Protein AF-A0A9W6RDQ1-F1 (afdb_monomer)

Radius of gyration: 19.78 Å; Cα contacts (8 Å, |Δi|>4): 220; chains: 1; bounding box: 39×54×53 Å

Organism: NCBI:txid478107

pLDDT: mean 89.3, std 12.25, range [36.0, 98.81]

InterPro domains:
  IPR002575 Aminoglycoside phosphotransferase [PF01636] (58-128)
  IPR011009 Protein kinase-like domain superfamily [SSF56112] (43-165)

Nearest PDB structures (foldseek):
  2ppq-assembly1_A-2  TM=5.297E-01  e=1.543E-04  Agrobacterium fabrum str. C58
  2qg7-assembly2_D  TM=5.520E-01  e=3.202E-02  Plasmodium vivax
  3zhw-assembly2_B  TM=3.289E-01  e=1.304E+00  Arabidopsis thaliana

Mean predicted aligned error: 9.51 Å

Secondary structure (DSSP, 8-state):
-----TTEEE----SS----EEETTEEE----TTHHHHHHHHHHHHHTT-TTSPPP-----EEE-S---GGGEEEETTEEEEE--GGG-EEE-HHHHHHHHHHHHH---STTPPPHHHHHHHHHHHHHHHT--HHHHHTHHHHHHHHHHHHHHHHHHPPTTSSSS---HHHHHHHHHHHHHHHHHHHHTHHHHHHHT-

Sequence (198 aa):
MSEIVDGVVPLRGGRITRGVVRIGDTVRRPASGASPFVASLLDLLESRGFTGAPRYLGRHQVVCHHDLGPNNAVFQDERPVAFIDFDMAAPGSPLEDVGYMSWLWCVSSKAGAPSADVQATQVRVLADAYGLAGPERAVLVDAMLERQVRNARFWAEVQAGFPAVEVTDEQISDRITWSRREHGHVAEHRKVFEDALK

Solvent-accessible surface area (backbone atoms only — not comparable to full-atom values): 11589 Å² total; per-residue (Å²): 132,84,81,76,61,90,67,49,42,78,54,85,67,77,96,78,68,69,78,29,30,31,47,85,95,44,79,45,65,70,83,53,95,59,43,67,61,52,44,56,51,27,49,50,38,51,78,70,70,46,80,92,57,73,80,68,88,79,82,56,83,40,75,25,44,72,54,69,37,73,91,31,50,42,68,56,94,92,35,80,77,45,76,55,77,61,88,62,47,40,73,26,52,69,52,58,36,53,13,40,27,41,37,62,75,32,55,64,71,54,91,89,48,73,54,67,68,56,28,18,50,44,32,32,53,51,37,56,74,73,64,54,53,71,74,66,35,74,43,37,67,57,31,28,46,53,41,28,52,50,53,27,48,49,50,74,66,52,49,96,70,54,62,90,59,95,74,53,73,64,58,36,51,51,52,29,52,48,25,53,48,42,35,50,46,50,62,75,43,39,65,55,41,54,64,52,54,110

Foldseek 3Di:
DDDDDLQWAADDDDDPFHDWIDHDPDIDGDDDPCNVVVQVVLVVCVVVVNPPDDHDPDAFPDWAQLDPAPVQFDDDPNDGDDGDDSSVTGRHHPLLRLLCCLLRVQFDPDPPDDDPLRSLLVNQVSCVVVVPDDPRLLCSLVSNLVSLVVQLVCLVPPDPCVVVDDDDPVNSVVSNVRSVSRSVVCVVCVVSNNVSSD

Structure (mmCIF, N/CA/C/O backbone):
data_AF-A0A9W6RDQ1-F1
#
_entry.id   AF-A0A9W6RDQ1-F1
#
loop_
_atom_site.group_PDB
_atom_site.id
_atom_site.type_symbol
_atom_site.label_atom_id
_atom_site.label_alt_id
_atom_site.label_comp_id
_atom_site.label_asym_id
_atom_site.label_entity_id
_atom_site.label_seq_id
_atom_site.pdbx_PDB_ins_code
_atom_site.Cartn_x
_atom_site.Cartn_y
_atom_site.Cartn_z
_atom_site.occupancy
_atom_site.B_iso_or_equiv
_atom_site.auth_seq_id
_atom_site.auth_comp_id
_atom_site.auth_asym_id
_atom_site.auth_atom_id
_atom_site.pdbx_PDB_model_num
ATOM 1 N N . MET A 1 1 ? -0.546 -15.687 -36.086 1.00 36.00 1 MET A N 1
ATOM 2 C CA . MET A 1 1 ? 0.469 -15.141 -35.163 1.00 36.00 1 MET A CA 1
ATOM 3 C C . MET A 1 1 ? -0.290 -14.502 -34.020 1.00 36.00 1 MET A C 1
ATOM 5 O O . MET A 1 1 ? -0.871 -13.456 -34.234 1.00 36.00 1 MET A O 1
ATOM 9 N N . SER A 1 2 ? -0.429 -15.217 -32.899 1.00 41.31 2 SER A N 1
ATOM 10 C CA . SER A 1 2 ? -1.266 -14.796 -31.764 1.00 41.31 2 SER A CA 1
ATOM 11 C C . SER A 1 2 ? -0.716 -13.502 -31.176 1.00 41.31 2 SER A C 1
ATOM 13 O O . SER A 1 2 ? 0.442 -13.490 -30.763 1.00 41.31 2 SER A O 1
ATOM 15 N N . GLU A 1 3 ? -1.538 -12.457 -31.172 1.00 42.31 3 GLU A N 1
ATOM 16 C CA . GLU A 1 3 ? -1.266 -11.168 -30.540 1.00 42.31 3 GLU A CA 1
ATOM 17 C C . GLU A 1 3 ? -0.861 -11.367 -29.077 1.00 42.31 3 GLU A C 1
ATOM 19 O O . GLU A 1 3 ? -1.515 -12.097 -28.326 1.00 42.31 3 GLU A O 1
ATOM 24 N N . ILE A 1 4 ? 0.260 -10.753 -28.702 1.00 43.97 4 ILE A N 1
ATOM 25 C CA . ILE A 1 4 ? 0.641 -10.534 -27.311 1.00 43.97 4 ILE A CA 1
ATOM 26 C C . ILE A 1 4 ? -0.190 -9.337 -26.864 1.00 43.97 4 ILE A C 1
ATOM 28 O O . ILE A 1 4 ? 0.065 -8.220 -27.302 1.00 43.97 4 ILE A O 1
ATOM 32 N N . VAL A 1 5 ? -1.189 -9.588 -26.030 1.00 40.50 5 VAL A N 1
ATOM 33 C CA . VAL A 1 5 ? -1.894 -8.550 -25.277 1.00 40.50 5 VAL A CA 1
ATOM 34 C C . VAL A 1 5 ? -1.380 -8.676 -23.834 1.00 40.50 5 VAL A C 1
ATOM 36 O O . VAL A 1 5 ? -1.345 -9.781 -23.287 1.00 40.50 5 VAL A O 1
ATOM 39 N N . ASP A 1 6 ? -0.860 -7.586 -23.270 1.00 54.03 6 ASP A N 1
ATOM 40 C CA . ASP A 1 6 ? -0.483 -7.425 -21.850 1.00 54.03 6 ASP A CA 1
ATOM 41 C C . ASP A 1 6 ? 0.616 -8.351 -21.279 1.00 54.03 6 ASP A C 1
ATOM 43 O O . ASP A 1 6 ? 0.599 -8.717 -20.104 1.00 54.03 6 ASP A O 1
ATOM 47 N N . GLY A 1 7 ? 1.594 -8.785 -22.086 1.00 62.88 7 GLY A N 1
ATOM 48 C CA . GLY A 1 7 ? 2.734 -9.579 -21.584 1.00 62.88 7 GLY A CA 1
ATOM 49 C C . GLY A 1 7 ? 2.377 -10.996 -21.096 1.00 62.88 7 GLY A C 1
ATOM 50 O O . GLY A 1 7 ? 3.227 -11.700 -20.539 1.00 62.88 7 GLY A O 1
ATOM 51 N N . VAL A 1 8 ? 1.140 -11.442 -21.334 1.00 77.12 8 VAL A N 1
ATOM 52 C CA . VAL A 1 8 ? 0.658 -12.789 -21.020 1.00 77.12 8 VAL A CA 1
ATOM 53 C C . VAL A 1 8 ? 0.970 -13.729 -22.182 1.00 77.12 8 VAL A C 1
ATOM 55 O O . VAL A 1 8 ? 0.458 -13.575 -23.288 1.00 77.12 8 VAL A O 1
ATOM 58 N N . VAL A 1 9 ? 1.784 -14.756 -21.935 1.00 87.31 9 VAL A N 1
ATOM 59 C CA . VAL A 1 9 ? 2.162 -15.749 -22.951 1.00 87.31 9 VAL A CA 1
ATOM 60 C C . VAL A 1 9 ? 1.499 -17.093 -22.644 1.00 87.31 9 VAL A C 1
ATOM 62 O O . VAL A 1 9 ? 1.883 -17.756 -21.676 1.00 87.31 9 VAL A O 1
ATOM 65 N N . PRO A 1 10 ? 0.532 -17.559 -23.458 1.00 87.50 10 PRO A N 1
ATOM 66 C CA . PRO A 1 10 ? -0.043 -18.890 -23.302 1.00 87.50 10 PRO A CA 1
ATOM 67 C C . PRO A 1 10 ? 1.022 -19.979 -23.445 1.00 87.50 10 PRO A C 1
ATOM 69 O O . PRO A 1 10 ? 1.688 -20.088 -24.478 1.00 87.50 10 PRO A O 1
ATOM 72 N N . LEU A 1 11 ? 1.161 -20.827 -22.425 1.00 86.75 11 LEU A N 1
ATOM 73 C CA . LEU A 1 11 ? 2.081 -21.956 -22.463 1.00 86.75 11 LEU A CA 1
ATOM 74 C C . LEU A 1 11 ? 1.353 -23.183 -23.010 1.00 86.75 11 LEU A C 1
ATOM 76 O O . LEU A 1 11 ? 0.413 -23.701 -22.407 1.00 86.75 11 LEU A O 1
ATOM 80 N N . ARG A 1 12 ? 1.794 -23.647 -24.183 1.00 80.94 12 ARG A N 1
ATOM 81 C CA . ARG A 1 12 ? 1.273 -24.861 -24.822 1.00 80.94 12 ARG A CA 1
ATOM 82 C C . ARG A 1 12 ? 2.005 -26.087 -24.277 1.00 80.94 12 ARG A C 1
ATOM 84 O O . ARG A 1 12 ? 3.226 -26.078 -24.161 1.00 80.94 12 ARG A O 1
ATOM 91 N N . GLY A 1 13 ? 1.258 -27.143 -23.968 1.00 74.81 13 GLY A N 1
ATOM 92 C CA . GLY A 1 13 ? 1.775 -28.363 -23.344 1.00 74.81 13 GLY A CA 1
ATOM 93 C C . GLY A 1 13 ? 0.935 -28.778 -22.136 1.00 74.81 13 GLY A C 1
ATOM 94 O O . GLY A 1 13 ? 0.009 -28.073 -21.745 1.00 74.81 13 GLY A O 1
ATOM 95 N N . GLY A 1 14 ? 1.243 -29.938 -21.552 1.00 63.84 14 GLY A N 1
ATOM 96 C CA . GLY A 1 14 ? 0.428 -30.538 -20.491 1.00 63.84 14 GLY A CA 1
ATOM 97 C C . GLY A 1 14 ? -0.832 -31.222 -21.039 1.00 63.84 14 GLY A C 1
ATOM 98 O O . GLY A 1 14 ? -1.529 -30.707 -21.905 1.00 63.84 14 GLY A O 1
ATOM 99 N N . ARG A 1 15 ? -1.121 -32.435 -20.555 1.00 60.44 15 ARG A N 1
ATOM 100 C CA . ARG A 1 15 ? -2.198 -33.278 -21.111 1.00 60.44 15 ARG A CA 1
ATOM 101 C C . ARG A 1 15 ? -3.602 -32.886 -20.630 1.00 60.44 15 ARG A C 1
ATOM 103 O O . ARG A 1 15 ? -4.575 -33.232 -21.287 1.00 60.44 15 ARG A O 1
ATOM 110 N N . ILE A 1 16 ? -3.707 -32.211 -19.480 1.00 69.19 16 ILE A N 1
ATOM 111 C CA . ILE A 1 16 ? -4.977 -32.056 -18.741 1.00 69.19 16 ILE A CA 1
ATOM 112 C C . ILE A 1 16 ? -5.302 -30.588 -18.430 1.00 69.19 16 ILE A C 1
ATOM 114 O O . ILE A 1 16 ? -6.423 -30.143 -18.666 1.00 69.19 16 ILE A O 1
ATOM 118 N N . THR A 1 17 ? -4.346 -29.813 -17.914 1.00 73.00 17 THR A N 1
ATOM 119 C CA . THR A 1 17 ? -4.613 -28.449 -17.433 1.00 73.00 17 THR A CA 1
ATOM 120 C C . THR A 1 17 ? -4.578 -27.436 -18.575 1.00 73.00 17 THR A C 1
ATOM 122 O O . THR A 1 17 ? -3.509 -27.084 -19.065 1.00 73.00 17 THR A O 1
ATOM 125 N N . ARG A 1 18 ? -5.749 -26.939 -18.983 1.00 79.81 18 ARG A N 1
ATOM 126 C CA . ARG A 1 18 ? -5.864 -25.792 -19.901 1.00 79.81 18 ARG A CA 1
ATOM 127 C C . ARG A 1 18 ? -5.595 -24.477 -19.158 1.00 79.81 18 ARG A C 1
ATOM 129 O O . ARG A 1 18 ? -5.724 -24.427 -17.940 1.00 79.81 18 ARG A O 1
ATOM 136 N N . GLY A 1 19 ? -5.257 -23.414 -19.892 1.00 80.44 19 GLY A N 1
ATOM 137 C CA . GLY A 1 19 ? -5.155 -22.055 -19.338 1.00 80.44 19 GLY A CA 1
ATOM 138 C C . GLY A 1 19 ? -3.875 -21.759 -18.553 1.00 80.44 19 GLY A C 1
ATOM 139 O O . GLY A 1 19 ? -3.871 -20.861 -17.719 1.00 80.44 19 GLY A O 1
ATOM 140 N N . VAL A 1 20 ? -2.798 -22.515 -18.784 1.00 87.12 20 VAL A N 1
ATOM 141 C CA . VAL A 1 20 ? -1.484 -22.197 -18.213 1.00 87.12 20 VAL A CA 1
ATOM 142 C C . VAL A 1 20 ? -0.860 -21.051 -19.008 1.00 87.12 20 VAL A C 1
ATOM 144 O O . VAL A 1 20 ? -0.774 -21.114 -20.236 1.00 87.12 20 VAL A O 1
ATOM 147 N N . VAL A 1 21 ? -0.415 -20.009 -18.313 1.00 88.38 21 VAL A N 1
ATOM 148 C CA . VAL A 1 21 ? 0.183 -18.813 -18.920 1.00 88.38 21 VAL A CA 1
ATOM 149 C C . VAL A 1 21 ? 1.480 -18.445 -18.211 1.00 88.38 21 VAL A C 1
ATOM 151 O O . VAL A 1 21 ? 1.663 -18.751 -17.033 1.00 88.38 21 VAL A O 1
ATOM 154 N N . ARG A 1 22 ? 2.387 -17.781 -18.921 1.00 87.25 22 ARG A N 1
ATOM 155 C CA . ARG A 1 22 ? 3.545 -17.096 -18.348 1.00 87.25 22 ARG A CA 1
ATOM 156 C C . ARG A 1 22 ? 3.263 -15.599 -18.300 1.00 87.25 22 ARG A C 1
ATOM 158 O O . ARG A 1 22 ? 2.750 -15.062 -19.276 1.00 87.25 22 ARG A O 1
ATOM 165 N N . ILE A 1 23 ? 3.609 -14.959 -17.188 1.00 80.81 23 ILE A N 1
ATOM 166 C CA . ILE A 1 23 ? 3.575 -13.502 -17.013 1.00 80.81 23 ILE A CA 1
ATOM 167 C C . ILE A 1 23 ? 4.900 -13.102 -16.363 1.00 80.81 23 ILE A C 1
ATOM 169 O O . ILE A 1 23 ? 5.184 -13.545 -15.247 1.00 80.81 23 ILE A O 1
ATOM 173 N N . GLY A 1 24 ? 5.723 -12.326 -17.072 1.00 81.94 24 GLY A N 1
ATOM 174 C CA . GLY A 1 24 ? 7.100 -12.050 -16.652 1.00 81.94 24 GLY A CA 1
ATOM 175 C C . GLY A 1 24 ? 7.913 -13.341 -16.482 1.00 81.94 24 GLY A C 1
ATOM 176 O O . GLY A 1 24 ? 7.949 -14.192 -17.375 1.00 81.94 24 GLY A O 1
ATOM 177 N N . ASP A 1 25 ? 8.529 -13.508 -15.313 1.00 81.50 25 ASP A N 1
ATOM 178 C CA . ASP A 1 25 ? 9.271 -14.704 -14.895 1.00 81.50 25 ASP A CA 1
ATOM 179 C C . ASP A 1 25 ? 8.388 -15.777 -14.222 1.00 81.50 25 ASP A C 1
ATOM 181 O O . ASP A 1 25 ? 8.854 -16.877 -13.917 1.00 81.50 25 ASP A O 1
ATOM 185 N N . THR A 1 26 ? 7.093 -15.502 -14.034 1.00 84.88 26 THR A N 1
ATOM 186 C CA . THR A 1 26 ? 6.168 -16.393 -13.323 1.00 84.88 26 THR A CA 1
ATOM 187 C C . THR A 1 26 ? 5.342 -17.261 -14.270 1.00 84.88 26 THR A C 1
ATOM 189 O O . THR A 1 26 ? 4.966 -16.855 -15.372 1.00 84.88 26 THR A O 1
ATOM 192 N N . VAL A 1 27 ? 5.003 -18.474 -13.823 1.00 88.44 27 VAL A N 1
ATOM 193 C CA . VAL A 1 27 ? 4.037 -19.352 -14.498 1.00 88.44 27 VAL A CA 1
ATOM 194 C C . VAL A 1 27 ? 2.782 -19.458 -13.652 1.00 88.44 27 VAL A C 1
ATOM 196 O O . VAL A 1 27 ? 2.836 -19.778 -12.467 1.00 88.44 27 VAL A O 1
ATOM 199 N N . ARG A 1 28 ? 1.635 -19.228 -14.285 1.00 85.31 28 ARG A N 1
ATOM 200 C CA . ARG A 1 28 ? 0.324 -19.240 -13.648 1.00 85.31 28 ARG A CA 1
ATOM 201 C C . ARG A 1 28 ? -0.508 -20.371 -14.210 1.00 85.31 28 ARG A C 1
ATOM 203 O O . ARG A 1 28 ? -0.553 -20.613 -15.414 1.00 85.31 28 ARG A O 1
ATOM 210 N N . ARG A 1 29 ? -1.164 -21.076 -13.299 1.00 86.69 29 ARG A N 1
ATOM 211 C CA . ARG A 1 29 ? -1.975 -22.257 -13.576 1.00 86.69 29 ARG A CA 1
ATOM 212 C C . ARG A 1 29 ? -3.322 -22.089 -12.872 1.00 86.69 29 ARG A C 1
ATOM 214 O O . ARG A 1 29 ? -3.322 -21.703 -11.701 1.00 86.69 29 ARG A O 1
ATOM 221 N N . PRO A 1 30 ? -4.443 -22.462 -13.511 1.00 83.94 30 PRO A N 1
ATOM 222 C CA . PRO A 1 30 ? -5.723 -22.541 -12.824 1.00 83.94 30 PRO A CA 1
ATOM 223 C C . PRO A 1 30 ? -5.656 -23.463 -11.604 1.00 83.94 30 PRO A C 1
ATOM 225 O O . PRO A 1 30 ? -5.066 -24.553 -11.646 1.00 83.94 30 PRO A O 1
ATOM 228 N N . ALA A 1 31 ? -6.258 -23.015 -10.502 1.00 81.81 31 ALA A N 1
ATOM 229 C CA . ALA A 1 31 ? -6.335 -23.807 -9.286 1.00 81.81 31 ALA A CA 1
ATOM 230 C C . ALA A 1 31 ? -7.180 -25.074 -9.508 1.00 81.81 31 ALA A C 1
ATOM 232 O O . ALA A 1 31 ? -8.114 -25.105 -10.302 1.00 81.81 31 ALA A O 1
ATOM 233 N N . SER A 1 32 ? -6.835 -26.131 -8.782 1.00 84.56 32 SER A N 1
ATOM 234 C CA . SER A 1 32 ? -7.504 -27.435 -8.800 1.00 84.56 32 SER A CA 1
ATOM 235 C C . SER A 1 32 ? -7.589 -27.969 -7.371 1.00 84.56 32 SER A C 1
ATOM 237 O O . SER A 1 32 ? -6.881 -27.462 -6.501 1.00 84.56 32 SER A O 1
ATOM 239 N N . GLY A 1 33 ? -8.355 -29.035 -7.125 1.00 84.50 33 GLY A N 1
ATOM 240 C CA . GLY A 1 33 ? -8.410 -29.662 -5.795 1.00 84.50 33 GLY A CA 1
ATOM 241 C C . GLY A 1 33 ? -7.037 -30.081 -5.240 1.00 84.50 33 GLY A C 1
ATOM 242 O O . GLY A 1 33 ? -6.822 -30.038 -4.037 1.00 84.50 33 GLY A O 1
ATOM 243 N N . ALA A 1 34 ? -6.070 -30.396 -6.109 1.00 88.19 34 ALA A N 1
ATOM 244 C CA . ALA A 1 34 ? -4.705 -30.754 -5.715 1.00 88.19 34 ALA A CA 1
ATOM 245 C C . ALA A 1 34 ? -3.784 -29.547 -5.435 1.00 88.19 34 ALA A C 1
ATOM 247 O O . ALA A 1 34 ? -2.643 -29.736 -5.022 1.00 88.19 34 ALA A O 1
ATOM 248 N N . SER A 1 35 ? -4.228 -28.310 -5.684 1.00 88.19 35 SER A N 1
ATOM 249 C CA . SER A 1 35 ? -3.375 -27.119 -5.561 1.00 88.19 35 SER A CA 1
ATOM 250 C C . SER A 1 35 ? -2.774 -26.912 -4.163 1.00 88.19 35 SER A C 1
ATOM 252 O O . SER A 1 35 ? -1.590 -26.588 -4.122 1.00 88.19 35 SER A O 1
ATOM 254 N N . PRO A 1 36 ? -3.492 -27.139 -3.041 1.00 86.12 36 PRO A N 1
ATOM 255 C CA . PRO A 1 36 ? -2.890 -27.047 -1.709 1.00 86.12 36 PRO A CA 1
ATOM 256 C C . PRO A 1 36 ? -1.742 -28.043 -1.502 1.00 86.12 36 PRO A C 1
ATOM 258 O O . PRO A 1 36 ? -0.681 -27.667 -1.023 1.00 86.12 36 PRO A O 1
ATOM 261 N N . PHE A 1 37 ? -1.915 -29.293 -1.943 1.00 93.31 37 PHE A N 1
ATOM 262 C CA . PHE A 1 37 ? -0.863 -30.310 -1.859 1.00 93.31 37 PHE A CA 1
ATOM 263 C C . PHE A 1 37 ? 0.364 -29.937 -2.700 1.00 93.31 37 PHE A C 1
ATOM 265 O O . PHE A 1 37 ? 1.494 -30.056 -2.236 1.00 93.31 37 PHE A O 1
ATOM 272 N N . VAL A 1 38 ? 0.148 -29.460 -3.932 1.00 92.62 38 VAL A N 1
ATOM 273 C CA . VAL A 1 38 ? 1.243 -29.029 -4.813 1.00 92.62 38 VAL A CA 1
ATOM 274 C C . VAL A 1 38 ? 2.000 -27.847 -4.207 1.00 92.62 38 VAL A C 1
ATOM 276 O O . VAL A 1 38 ? 3.222 -27.852 -4.265 1.00 92.62 38 VAL A O 1
ATOM 279 N N . ALA A 1 39 ? 1.306 -26.880 -3.601 1.00 90.88 39 ALA A N 1
ATOM 280 C CA . ALA A 1 39 ? 1.945 -25.772 -2.891 1.00 90.88 39 ALA A CA 1
ATOM 281 C C . ALA A 1 39 ? 2.878 -26.282 -1.781 1.00 90.88 39 ALA A C 1
ATOM 283 O O . ALA A 1 39 ? 4.078 -26.035 -1.843 1.00 90.88 39 ALA A O 1
ATOM 284 N N . SER A 1 40 ? 2.366 -27.107 -0.858 1.00 93.06 40 SER A N 1
ATOM 285 C CA . SER A 1 40 ? 3.175 -27.672 0.232 1.00 93.06 40 SER A CA 1
ATOM 286 C C . SER A 1 40 ? 4.351 -28.523 -0.259 1.00 93.06 40 SER A C 1
ATOM 288 O O . SER A 1 40 ? 5.409 -28.536 0.367 1.00 93.06 40 SER A O 1
ATOM 290 N N . LEU A 1 41 ? 4.190 -29.238 -1.377 1.00 95.31 41 LEU A N 1
ATOM 291 C CA . LEU A 1 41 ? 5.280 -29.991 -1.997 1.00 95.31 41 LEU A CA 1
ATOM 292 C C . LEU A 1 41 ? 6.376 -29.064 -2.535 1.00 95.31 41 LEU A C 1
ATOM 294 O O . LEU A 1 41 ? 7.553 -29.342 -2.329 1.00 95.31 41 LEU A O 1
ATOM 298 N N . LEU A 1 42 ? 6.007 -27.988 -3.233 1.00 95.44 42 LEU A N 1
ATOM 299 C CA . LEU A 1 42 ? 6.974 -27.035 -3.778 1.00 95.44 42 LEU A CA 1
ATOM 300 C C . LEU A 1 42 ? 7.709 -26.284 -2.658 1.00 95.44 42 LEU A C 1
ATOM 302 O O . LEU A 1 42 ? 8.930 -26.171 -2.735 1.00 95.44 42 LEU A O 1
ATOM 306 N N . ASP A 1 43 ? 7.006 -25.886 -1.593 1.00 93.88 43 ASP A N 1
ATOM 307 C CA . ASP A 1 43 ? 7.617 -25.283 -0.399 1.00 93.88 43 ASP A CA 1
ATOM 308 C C . ASP A 1 43 ? 8.624 -26.247 0.259 1.00 93.88 43 ASP A C 1
ATOM 310 O O . ASP A 1 43 ? 9.743 -25.868 0.615 1.00 93.88 43 ASP A O 1
ATOM 314 N N . LEU A 1 44 ? 8.265 -27.534 0.380 1.00 96.00 44 LEU A N 1
ATOM 315 C CA . LEU A 1 44 ? 9.172 -28.561 0.896 1.00 96.00 44 LEU A CA 1
ATOM 316 C C . LEU A 1 44 ? 10.422 -28.703 0.018 1.00 96.00 44 LEU A C 1
ATOM 318 O O . LEU A 1 44 ? 11.529 -28.744 0.552 1.00 96.00 44 LEU A O 1
ATOM 322 N N . LEU A 1 45 ? 10.267 -28.788 -1.305 1.00 97.19 45 LEU A N 1
ATOM 323 C CA . LEU A 1 45 ? 11.397 -28.914 -2.232 1.00 97.19 45 LEU A CA 1
ATOM 324 C C . LEU A 1 45 ? 12.335 -27.706 -2.142 1.00 97.19 45 LEU A C 1
ATOM 326 O O . LEU A 1 45 ? 13.552 -27.888 -2.065 1.00 97.19 45 LEU A O 1
ATOM 330 N N . GLU A 1 46 ? 11.777 -26.498 -2.064 1.00 94.75 46 GLU A N 1
ATOM 331 C CA . GLU A 1 46 ? 12.548 -25.274 -1.861 1.00 94.75 46 GLU A CA 1
ATOM 332 C C . GLU A 1 46 ? 13.325 -25.315 -0.539 1.00 94.75 46 GLU A C 1
ATOM 334 O O . GLU A 1 46 ? 14.541 -25.124 -0.540 1.00 94.75 46 GLU A O 1
ATOM 339 N N . SER A 1 47 ? 12.670 -25.661 0.576 1.00 95.38 47 SER A N 1
ATOM 340 C CA . SER A 1 47 ? 13.323 -25.753 1.895 1.00 95.38 47 SER A CA 1
ATOM 341 C C . SER A 1 47 ? 14.474 -26.769 1.953 1.00 95.38 47 SER A C 1
ATOM 343 O O . SER A 1 47 ? 15.335 -26.692 2.830 1.00 95.38 47 SER A O 1
ATOM 345 N N . ARG A 1 48 ? 14.506 -27.732 1.023 1.00 97.50 48 ARG A N 1
ATOM 346 C CA . ARG A 1 48 ? 15.574 -28.733 0.882 1.00 97.50 48 ARG A CA 1
ATOM 347 C C . ARG A 1 48 ? 16.649 -28.333 -0.132 1.00 97.50 48 ARG A C 1
ATOM 349 O O . ARG A 1 48 ? 17.565 -29.118 -0.366 1.00 97.50 48 ARG A O 1
ATOM 356 N N . GLY A 1 49 ? 16.550 -27.144 -0.726 1.00 95.56 49 GLY A N 1
ATOM 357 C CA . GLY A 1 49 ? 17.482 -26.638 -1.733 1.00 95.56 49 GLY A CA 1
ATOM 358 C C . GLY A 1 49 ? 17.369 -27.344 -3.086 1.00 95.56 49 GLY A C 1
ATOM 359 O O . GLY A 1 49 ? 18.319 -27.327 -3.868 1.00 95.56 49 GLY A O 1
ATOM 360 N N . PHE A 1 50 ? 16.242 -28.000 -3.376 1.00 96.56 50 PHE A N 1
ATOM 361 C CA . PHE A 1 50 ? 16.054 -28.704 -4.640 1.00 96.56 50 PHE A CA 1
ATOM 362 C C . PHE A 1 50 ? 15.717 -27.723 -5.772 1.00 96.56 50 PHE A C 1
ATOM 364 O O . PHE A 1 50 ? 14.617 -27.182 -5.836 1.00 96.56 50 PHE A O 1
ATOM 371 N N . THR A 1 51 ? 16.645 -27.532 -6.710 1.00 93.94 51 THR A N 1
ATOM 372 C CA . THR A 1 51 ? 16.523 -26.555 -7.811 1.00 93.94 51 THR A CA 1
ATOM 373 C C . THR A 1 51 ? 15.814 -27.091 -9.060 1.00 93.94 51 THR A C 1
ATOM 375 O O . THR A 1 51 ? 15.598 -26.350 -10.016 1.00 93.94 51 THR A O 1
ATOM 378 N N . GLY A 1 52 ? 15.433 -28.374 -9.075 1.00 94.25 52 GLY A N 1
ATOM 379 C CA . GLY A 1 52 ? 14.751 -29.011 -10.209 1.00 94.25 52 GLY A CA 1
ATOM 380 C C . GLY A 1 52 ? 13.241 -28.754 -10.280 1.00 94.25 52 GLY A C 1
ATOM 381 O O . GLY A 1 52 ? 12.581 -29.270 -11.181 1.00 94.25 52 GLY A O 1
ATOM 382 N N . ALA A 1 53 ? 12.680 -27.999 -9.334 1.00 92.88 53 ALA A N 1
ATOM 383 C CA . ALA A 1 53 ? 11.264 -27.650 -9.273 1.00 92.88 53 ALA A CA 1
ATOM 384 C C . ALA A 1 53 ? 11.076 -26.124 -9.257 1.00 92.88 53 ALA A C 1
ATOM 386 O O . ALA A 1 53 ? 11.952 -25.405 -8.775 1.00 92.88 53 ALA A O 1
ATOM 387 N N . PRO A 1 54 ? 9.946 -25.607 -9.775 1.00 90.44 54 PRO A N 1
ATOM 388 C CA . PRO A 1 54 ? 9.631 -24.191 -9.655 1.00 90.44 54 PRO A CA 1
ATOM 389 C C . PRO A 1 54 ? 9.366 -23.818 -8.194 1.00 90.44 54 PRO A C 1
ATOM 391 O O . PRO A 1 54 ? 8.793 -24.601 -7.439 1.00 90.44 54 PRO A O 1
ATOM 394 N N . ARG A 1 55 ? 9.702 -22.584 -7.820 1.00 88.88 55 ARG A N 1
ATOM 395 C CA . ARG A 1 55 ? 9.305 -22.016 -6.532 1.00 88.88 55 ARG A CA 1
ATOM 396 C C . ARG A 1 55 ? 7.813 -21.694 -6.532 1.00 88.88 55 ARG A C 1
ATOM 398 O O . ARG A 1 55 ? 7.303 -21.131 -7.504 1.00 88.88 55 ARG A O 1
ATOM 405 N N . TYR A 1 56 ? 7.109 -22.032 -5.456 1.00 89.06 56 TYR A N 1
ATOM 406 C CA . TYR A 1 56 ? 5.721 -21.617 -5.298 1.00 89.06 56 TYR A CA 1
ATOM 407 C C . TYR A 1 56 ? 5.667 -20.158 -4.844 1.00 89.06 56 TYR A C 1
ATOM 409 O O . TYR A 1 56 ? 6.243 -19.782 -3.832 1.00 89.06 56 TYR A O 1
ATOM 417 N N . LEU A 1 57 ? 4.991 -19.319 -5.629 1.00 82.25 57 LEU A N 1
ATOM 418 C CA . LEU A 1 57 ? 4.897 -17.876 -5.372 1.00 82.25 57 LEU A CA 1
ATOM 419 C C . LEU A 1 57 ? 3.577 -17.473 -4.699 1.00 82.25 57 LEU A C 1
ATOM 421 O O . LEU A 1 57 ? 3.345 -16.293 -4.462 1.00 82.25 57 LEU A O 1
ATOM 425 N N . GLY A 1 58 ? 2.709 -18.443 -4.392 1.00 77.25 58 GLY A N 1
ATOM 426 C CA . GLY A 1 58 ? 1.404 -18.211 -3.777 1.00 77.25 58 GLY A CA 1
ATOM 427 C C . GLY A 1 58 ? 0.218 -18.315 -4.741 1.00 77.25 58 GLY A C 1
ATOM 428 O O . GLY A 1 58 ? 0.338 -18.675 -5.916 1.00 77.25 58 GLY A O 1
ATOM 429 N N . ARG A 1 59 ? -0.969 -18.011 -4.207 1.00 74.19 59 ARG A N 1
ATOM 430 C CA . ARG A 1 59 ? -2.205 -17.791 -4.969 1.00 74.19 59 ARG A CA 1
ATOM 431 C C . ARG A 1 59 ? -2.615 -16.341 -4.791 1.00 74.19 59 ARG A C 1
ATOM 433 O O . ARG A 1 59 ? -2.694 -15.860 -3.667 1.00 74.19 59 ARG A O 1
ATOM 440 N N . HIS A 1 60 ? -2.951 -15.699 -5.896 1.00 72.75 60 HIS A N 1
ATOM 441 C CA . HIS A 1 60 ? -3.564 -14.382 -5.881 1.00 72.75 60 HIS A CA 1
ATOM 442 C C . HIS A 1 60 ? -5.082 -14.545 -5.892 1.00 72.75 60 HIS A C 1
ATOM 444 O O . HIS A 1 60 ? -5.611 -15.335 -6.680 1.00 72.75 60 HIS A O 1
ATOM 450 N N . GLN A 1 61 ? -5.764 -13.871 -4.968 1.00 70.62 61 GLN A N 1
ATOM 451 C CA . GLN A 1 61 ? -7.215 -14.000 -4.810 1.00 70.62 61 GLN A CA 1
ATOM 452 C C . GLN A 1 61 ? -7.965 -13.124 -5.816 1.00 70.62 61 GLN A C 1
ATOM 454 O O . GLN A 1 61 ? -9.043 -13.499 -6.272 1.00 70.62 61 GLN A O 1
ATOM 459 N N . VAL A 1 62 ? -7.371 -11.983 -6.173 1.00 86.25 62 VAL A N 1
ATOM 460 C CA . VAL A 1 62 ? -7.961 -10.955 -7.032 1.00 86.25 62 VAL A CA 1
ATOM 461 C C . VAL A 1 62 ? -6.935 -10.441 -8.038 1.00 86.25 62 VAL A C 1
ATOM 463 O O . VAL A 1 62 ? -5.739 -10.720 -7.924 1.00 86.25 62 VAL A O 1
ATOM 466 N N . VAL A 1 63 ? -7.409 -9.691 -9.030 1.00 87.75 63 VAL A N 1
ATOM 467 C CA . VAL A 1 63 ? -6.571 -8.758 -9.790 1.00 87.75 63 VAL A CA 1
ATOM 468 C C . VAL A 1 63 ? -6.537 -7.460 -8.998 1.00 87.75 63 VAL A C 1
ATOM 470 O O . VAL A 1 63 ? -7.589 -6.874 -8.760 1.00 87.75 63 VAL A O 1
ATOM 473 N N . CYS A 1 64 ? -5.350 -7.059 -8.564 1.00 93.62 6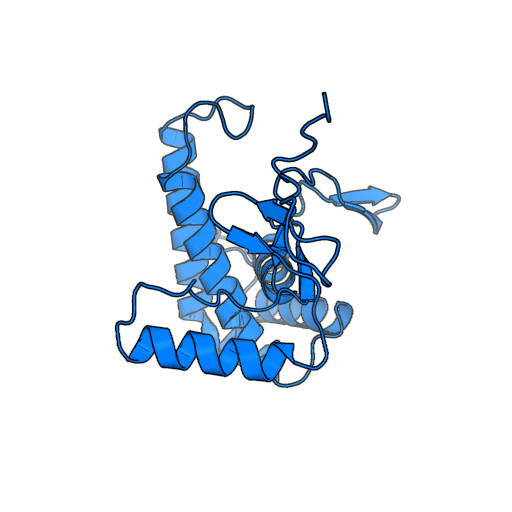4 CYS A N 1
ATOM 474 C CA . CYS A 1 64 ? -5.116 -5.761 -7.958 1.00 93.62 64 CYS A CA 1
ATOM 475 C C . CYS A 1 64 ? -4.814 -4.739 -9.046 1.00 93.62 64 CYS A C 1
ATOM 477 O O . CYS A 1 64 ? -4.200 -5.072 -10.056 1.00 93.62 64 CYS A O 1
ATOM 479 N N . HIS A 1 65 ? -5.216 -3.499 -8.825 1.00 95.81 65 HIS A N 1
ATOM 480 C CA . HIS A 1 65 ? -4.900 -2.368 -9.686 1.00 95.81 65 HIS A CA 1
ATOM 481 C C . HIS A 1 65 ? -3.485 -1.832 -9.419 1.00 95.81 65 HIS A C 1
ATOM 483 O O . HIS A 1 65 ? -2.850 -1.301 -10.322 1.00 95.81 65 HIS A O 1
ATOM 489 N N . HIS A 1 66 ? -2.983 -1.966 -8.187 1.00 93.25 66 HIS A N 1
ATOM 490 C CA . HIS A 1 66 ? -1.660 -1.534 -7.722 1.00 93.25 66 HIS A CA 1
ATOM 491 C C . HIS A 1 66 ? -1.364 -0.026 -7.764 1.00 93.25 66 HIS A C 1
ATOM 493 O O . HIS A 1 66 ? -0.285 0.363 -7.305 1.00 93.25 66 HIS A O 1
ATOM 499 N N . ASP A 1 67 ? -2.318 0.797 -8.210 1.00 93.25 67 ASP A N 1
ATOM 500 C CA . ASP A 1 67 ? -2.210 2.260 -8.276 1.00 93.25 67 ASP A CA 1
ATOM 501 C C . ASP A 1 67 ? -3.545 2.982 -7.974 1.00 93.25 67 ASP A C 1
ATOM 503 O O . ASP A 1 67 ? -3.976 3.894 -8.675 1.00 93.25 67 ASP A O 1
ATOM 507 N N . LEU A 1 68 ? -4.257 2.560 -6.923 1.00 93.38 68 LEU A N 1
ATOM 508 C CA . LEU A 1 68 ? -5.550 3.151 -6.522 1.00 93.38 68 LEU A CA 1
ATOM 509 C C . LEU A 1 68 ? -5.398 4.451 -5.715 1.00 93.38 68 LEU A C 1
ATOM 511 O O . LEU A 1 68 ? -5.976 4.613 -4.636 1.00 93.38 68 LEU A O 1
ATOM 515 N N . GLY A 1 69 ? -4.601 5.388 -6.219 1.00 93.44 69 GLY A N 1
ATOM 516 C CA .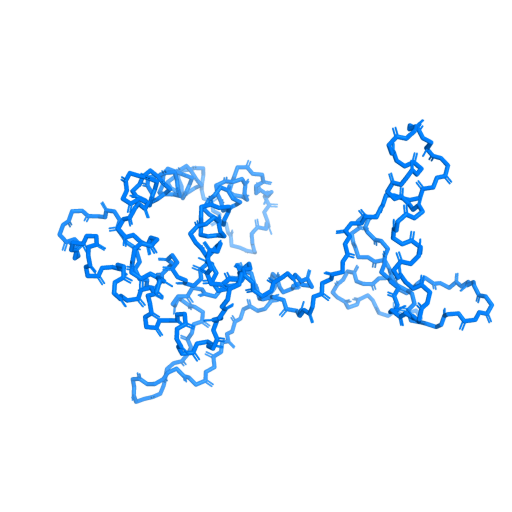 GLY A 1 69 ? -4.512 6.736 -5.668 1.00 93.44 69 GLY A CA 1
ATOM 517 C C . GLY A 1 69 ? -5.714 7.616 -6.033 1.00 93.44 69 GLY A C 1
ATOM 518 O O . GLY A 1 69 ? -6.405 7.339 -7.016 1.00 93.44 69 GLY A O 1
ATOM 519 N N . PRO A 1 70 ? -5.961 8.716 -5.295 1.00 93.31 70 PRO A N 1
ATOM 520 C CA . PRO A 1 70 ? -7.008 9.683 -5.638 1.00 93.31 70 PRO A CA 1
ATOM 521 C C . PRO A 1 70 ? -6.897 10.244 -7.063 1.00 93.31 70 PRO A C 1
ATOM 523 O O . PRO A 1 70 ? -7.909 10.575 -7.671 1.00 93.31 70 PRO A O 1
ATOM 526 N N . ASN A 1 71 ? -5.681 10.323 -7.612 1.00 93.06 71 ASN A N 1
ATOM 527 C CA . ASN A 1 71 ? -5.414 10.755 -8.987 1.00 93.06 71 ASN A CA 1
ATOM 528 C C . ASN A 1 71 ? -6.028 9.839 -10.058 1.00 93.06 71 ASN A C 1
ATOM 530 O O . ASN A 1 71 ? -6.268 10.309 -11.165 1.00 93.06 71 ASN A O 1
ATOM 534 N N . ASN A 1 72 ? -6.310 8.578 -9.722 1.00 96.56 72 ASN A N 1
ATOM 535 C CA . ASN A 1 72 ? -6.854 7.578 -10.642 1.00 96.56 72 ASN A CA 1
ATOM 536 C C . ASN A 1 72 ? -8.344 7.287 -10.385 1.00 96.56 72 ASN A C 1
ATOM 538 O O . ASN A 1 72 ? -8.914 6.368 -10.974 1.00 96.56 72 ASN A O 1
ATOM 542 N N . ALA A 1 73 ? -8.997 8.067 -9.517 1.00 96.38 73 ALA A N 1
ATOM 543 C CA . ALA A 1 73 ? -10.433 7.995 -9.274 1.00 96.38 73 ALA A CA 1
ATOM 544 C C . ALA A 1 73 ? -11.180 9.090 -10.050 1.00 96.38 73 ALA A C 1
ATOM 546 O O . ALA A 1 73 ? -10.835 10.269 -9.992 1.00 96.38 73 ALA A O 1
ATOM 547 N N . VAL A 1 74 ? -12.246 8.701 -10.751 1.00 97.38 74 VAL A N 1
ATOM 548 C CA . VAL A 1 74 ? -13.135 9.613 -11.480 1.00 97.38 74 VAL A CA 1
ATOM 549 C C . VAL A 1 74 ? -14.387 9.863 -10.653 1.00 97.38 74 VAL A C 1
ATOM 551 O O . VAL A 1 74 ? -15.025 8.920 -10.178 1.00 97.38 74 VAL A O 1
ATOM 554 N N . PHE A 1 75 ? -14.755 11.137 -10.512 1.00 96.44 75 PHE A N 1
ATOM 555 C CA . PHE A 1 75 ? -15.861 11.575 -9.668 1.00 96.44 75 PHE A CA 1
ATOM 556 C C . PHE A 1 75 ? -17.005 12.177 -10.482 1.00 96.44 75 PHE A C 1
ATOM 558 O O . PHE A 1 75 ? -16.785 12.911 -11.444 1.00 96.44 75 PHE A O 1
ATOM 565 N N . GLN A 1 76 ? -18.230 11.911 -10.039 1.00 96.75 76 GLN A N 1
ATOM 566 C CA . GLN A 1 76 ? -19.447 12.585 -10.476 1.00 96.75 76 GLN A CA 1
ATOM 567 C C . GLN A 1 76 ? -20.234 12.993 -9.228 1.00 96.75 76 GLN A C 1
ATOM 569 O O . GLN A 1 76 ? -20.482 12.153 -8.366 1.00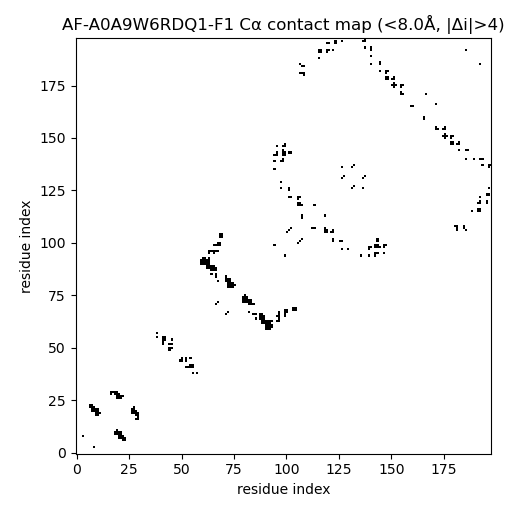 96.75 76 GLN A O 1
ATOM 574 N N . ASP A 1 77 ? -20.591 14.274 -9.109 1.00 95.94 77 ASP A N 1
ATOM 575 C CA . ASP A 1 77 ? -21.316 14.822 -7.948 1.00 95.94 77 ASP A CA 1
ATOM 576 C C . ASP A 1 77 ? -20.667 14.445 -6.598 1.00 95.94 77 ASP A C 1
ATOM 578 O O . ASP A 1 77 ? -21.322 13.956 -5.677 1.00 95.94 77 ASP A O 1
ATOM 582 N N . GLU A 1 78 ? -19.341 14.617 -6.518 1.00 92.25 78 GLU A N 1
ATOM 583 C CA . GLU A 1 78 ? -18.478 14.253 -5.377 1.00 92.25 78 GLU A CA 1
ATOM 584 C C . GLU A 1 78 ? -18.450 12.762 -5.003 1.00 92.25 78 GLU A C 1
ATOM 586 O O . GLU A 1 78 ? -17.891 12.377 -3.976 1.00 92.25 78 GLU A O 1
ATOM 591 N N . ARG A 1 79 ? -18.996 11.885 -5.850 1.00 91.44 79 ARG A N 1
ATOM 592 C CA . ARG A 1 79 ? -18.958 10.434 -5.648 1.00 91.44 79 ARG A CA 1
ATOM 593 C C . ARG A 1 79 ? -17.984 9.776 -6.617 1.00 91.44 79 ARG A C 1
ATOM 595 O O . ARG A 1 79 ? -18.056 10.067 -7.811 1.00 91.44 79 ARG A O 1
ATOM 602 N N . PRO A 1 80 ? -17.102 8.876 -6.150 1.00 91.31 80 PRO A N 1
ATOM 603 C CA . PRO A 1 80 ? -16.274 8.087 -7.050 1.00 91.31 80 PRO A CA 1
ATOM 604 C C . PRO A 1 80 ? -17.172 7.138 -7.857 1.00 91.31 80 PRO A C 1
ATOM 606 O O . PRO A 1 80 ? -17.967 6.392 -7.284 1.00 91.31 80 PRO A O 1
ATOM 609 N N . VAL A 1 81 ? -17.061 7.184 -9.185 1.00 96.44 81 VAL A N 1
ATOM 610 C CA . VAL A 1 81 ? -17.869 6.370 -10.116 1.00 96.44 81 VAL A CA 1
ATOM 611 C C . VAL A 1 81 ? -17.033 5.422 -10.970 1.00 96.44 81 VAL A C 1
ATOM 613 O O . VAL A 1 81 ? -17.572 4.453 -11.499 1.00 96.44 81 VAL A O 1
ATOM 616 N N . ALA A 1 82 ? -15.726 5.666 -11.093 1.00 95.44 82 ALA A N 1
ATOM 617 C CA . ALA A 1 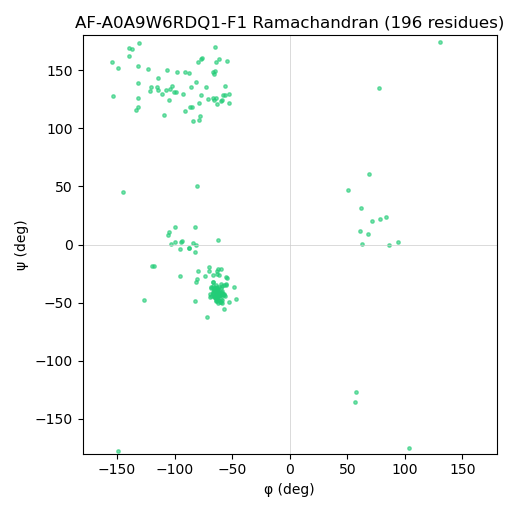82 ? -14.808 4.773 -11.788 1.00 95.44 82 ALA A CA 1
ATOM 618 C C . ALA A 1 82 ? -13.372 4.913 -11.266 1.00 95.44 82 ALA A C 1
ATOM 620 O O . ALA A 1 82 ? -12.992 5.961 -10.743 1.00 95.44 82 ALA A O 1
ATOM 621 N N . PHE A 1 83 ? -12.582 3.863 -11.481 1.00 96.31 83 PHE A N 1
ATOM 622 C CA . PHE A 1 83 ? -11.122 3.920 -11.468 1.00 96.31 83 PHE A CA 1
ATOM 623 C C . PHE A 1 83 ? -10.604 3.818 -12.907 1.00 96.31 83 PHE A C 1
ATOM 625 O O . PHE A 1 83 ? -11.265 3.215 -13.757 1.00 96.31 83 PHE A O 1
ATOM 632 N N . ILE A 1 84 ? -9.453 4.425 -13.175 1.00 95.75 84 ILE A N 1
ATOM 633 C CA . ILE A 1 84 ? -8.755 4.423 -14.468 1.00 95.75 84 ILE A CA 1
ATOM 634 C C . ILE A 1 84 ? -7.277 4.069 -14.260 1.00 95.75 84 ILE A C 1
ATOM 636 O O . ILE A 1 84 ? -6.832 4.020 -13.125 1.00 95.75 84 ILE A O 1
ATOM 640 N N . ASP A 1 85 ? -6.523 3.892 -15.350 1.00 91.62 85 ASP A N 1
ATOM 641 C CA . ASP A 1 85 ? -5.077 3.603 -15.319 1.00 91.62 85 ASP A CA 1
ATOM 642 C C . ASP A 1 85 ? -4.722 2.206 -14.767 1.00 91.62 85 ASP A C 1
ATOM 644 O O . ASP A 1 85 ? -4.023 2.019 -13.773 1.00 91.62 85 ASP A O 1
ATOM 648 N N . PHE A 1 86 ? -5.231 1.177 -15.451 1.00 90.44 86 PHE A N 1
ATOM 649 C CA . PHE A 1 86 ? -5.005 -0.232 -15.108 1.00 90.44 86 PHE A CA 1
ATOM 650 C C . PHE A 1 86 ? -3.665 -0.783 -15.627 1.00 90.44 86 PHE A C 1
ATOM 652 O O . PHE A 1 86 ? -3.479 -1.999 -15.632 1.00 90.44 86 PHE A O 1
ATOM 659 N N . ASP A 1 87 ? -2.722 0.065 -16.041 1.00 83.88 87 ASP A N 1
ATOM 660 C CA . ASP A 1 87 ? -1.450 -0.368 -16.641 1.00 83.88 87 ASP A CA 1
ATOM 661 C C . ASP A 1 87 ? -0.606 -1.216 -15.673 1.00 83.88 87 ASP A C 1
ATOM 663 O O . ASP A 1 87 ? 0.165 -2.086 -16.084 1.00 83.88 87 ASP A O 1
ATOM 667 N N . MET A 1 88 ? -0.797 -1.005 -14.368 1.00 84.38 88 MET A N 1
ATOM 668 C CA . MET A 1 88 ? -0.141 -1.755 -13.295 1.00 84.38 88 MET A CA 1
ATOM 669 C C . MET A 1 88 ? -0.962 -2.943 -12.786 1.00 84.38 88 MET A C 1
ATOM 671 O O . MET A 1 88 ? -0.536 -3.617 -11.844 1.00 84.38 88 MET A O 1
ATOM 675 N N . ALA A 1 89 ? -2.130 -3.218 -13.373 1.00 86.75 89 ALA A N 1
ATOM 676 C CA . ALA A 1 89 ? -3.025 -4.239 -12.864 1.00 86.75 89 ALA A CA 1
ATOM 677 C C . ALA A 1 89 ? -2.411 -5.639 -12.990 1.00 86.75 89 ALA A C 1
ATOM 679 O O . ALA A 1 89 ? -2.044 -6.109 -14.067 1.00 86.75 89 ALA A O 1
ATOM 680 N N . ALA A 1 90 ? -2.334 -6.348 -11.871 1.00 82.38 90 ALA A N 1
ATOM 681 C CA . ALA A 1 90 ? -1.796 -7.693 -11.818 1.00 82.38 90 ALA A CA 1
ATOM 682 C C . ALA A 1 90 ? -2.481 -8.492 -10.709 1.00 82.38 90 ALA A C 1
ATOM 684 O O . ALA A 1 90 ? -2.937 -7.940 -9.711 1.00 82.38 90 ALA A O 1
ATOM 685 N N . PRO A 1 91 ? -2.573 -9.824 -10.842 1.00 82.31 91 PRO A N 1
ATOM 686 C CA . PRO A 1 91 ? -3.031 -10.638 -9.728 1.00 82.31 91 PRO A CA 1
ATOM 687 C C . PRO A 1 91 ? -2.195 -10.439 -8.464 1.00 82.31 91 PRO A C 1
ATOM 689 O O . PRO A 1 91 ? -0.973 -10.574 -8.515 1.00 82.31 91 PRO A O 1
ATOM 692 N N . GLY A 1 92 ? -2.893 -10.164 -7.362 1.00 84.06 92 GLY A N 1
ATOM 693 C CA . GLY A 1 92 ? -2.353 -9.818 -6.053 1.00 84.06 92 GLY A CA 1
ATOM 694 C C . GLY A 1 92 ? -3.250 -10.285 -4.898 1.00 84.06 92 GLY A C 1
ATOM 695 O O . GLY A 1 92 ? -4.267 -10.970 -5.081 1.00 84.06 92 GLY A O 1
ATOM 696 N N . SER A 1 93 ? -2.833 -9.957 -3.678 1.00 88.19 93 SER A N 1
ATOM 697 C CA . SER A 1 93 ? -3.689 -9.994 -2.489 1.00 88.19 93 SER A CA 1
ATOM 698 C C . SER A 1 93 ? -4.542 -8.722 -2.415 1.00 88.19 93 SER A C 1
ATOM 700 O O . SER A 1 93 ? -3.990 -7.646 -2.630 1.00 88.19 93 SER A O 1
ATOM 702 N N . PRO A 1 94 ? -5.831 -8.788 -2.024 1.00 92.50 94 PRO A N 1
ATOM 703 C CA . PRO A 1 94 ? -6.666 -7.600 -1.824 1.00 92.50 94 PRO A CA 1
ATOM 704 C C . PRO A 1 94 ? -6.005 -6.506 -0.970 1.00 92.50 94 PRO A C 1
ATOM 706 O O . PRO A 1 94 ? -6.127 -5.318 -1.264 1.00 92.50 94 PRO A O 1
ATOM 709 N N . LEU A 1 95 ? -5.235 -6.909 0.047 1.00 94.75 95 LEU A N 1
ATOM 710 C CA . LEU A 1 95 ? -4.510 -5.999 0.937 1.00 94.75 95 LEU A CA 1
ATOM 711 C C . LEU A 1 95 ? -3.455 -5.142 0.226 1.00 94.75 95 LEU A C 1
ATOM 713 O O . LEU A 1 95 ? -3.080 -4.100 0.752 1.00 94.75 95 LEU A O 1
ATOM 717 N N . GLU A 1 96 ? -2.980 -5.537 -0.955 1.00 94.69 96 GLU A N 1
ATOM 718 C CA . GLU A 1 96 ? -2.036 -4.725 -1.726 1.00 94.69 96 GLU A CA 1
ATOM 719 C C . GLU A 1 96 ? -2.688 -3.441 -2.248 1.00 94.69 96 GLU A C 1
ATOM 721 O O . GLU A 1 96 ? -2.044 -2.394 -2.254 1.00 94.69 96 GLU A O 1
ATOM 726 N N . ASP A 1 97 ? -3.961 -3.513 -2.634 1.00 97.38 97 ASP A N 1
ATOM 727 C CA . ASP A 1 97 ? -4.749 -2.358 -3.061 1.00 97.38 97 ASP A CA 1
ATOM 728 C C . ASP A 1 97 ? -5.316 -1.608 -1.859 1.00 97.38 97 ASP A C 1
ATOM 730 O O . ASP A 1 97 ? -5.129 -0.399 -1.750 1.00 97.38 97 ASP A O 1
ATOM 734 N N . VAL A 1 98 ? -5.933 -2.320 -0.909 1.00 97.62 98 VAL A N 1
ATOM 735 C CA . VAL A 1 98 ? -6.528 -1.696 0.283 1.00 97.62 98 VAL A CA 1
ATOM 736 C C . VAL A 1 98 ? -5.464 -0.986 1.120 1.00 97.62 98 VAL A C 1
ATOM 738 O O . VAL A 1 98 ? -5.676 0.151 1.523 1.00 97.62 98 VAL A O 1
ATOM 741 N N . GLY A 1 99 ? -4.287 -1.590 1.317 1.00 98.12 99 GLY A N 1
ATOM 742 C CA . GLY A 1 99 ? -3.174 -0.954 2.024 1.00 98.12 99 GLY A CA 1
ATOM 743 C C . GLY A 1 99 ? -2.636 0.284 1.300 1.00 98.12 99 GLY A C 1
ATOM 744 O O . GLY A 1 99 ? -2.309 1.281 1.943 1.00 98.12 99 GLY A O 1
ATOM 745 N N . TYR A 1 100 ? -2.589 0.267 -0.036 1.00 98.00 100 TYR A N 1
ATOM 746 C CA . TYR A 1 100 ? -2.176 1.436 -0.815 1.00 98.00 100 TYR A CA 1
ATOM 747 C C . TYR A 1 100 ? -3.217 2.559 -0.744 1.00 98.00 100 TYR A C 1
ATOM 749 O O . TYR A 1 100 ? -2.856 3.713 -0.517 1.00 98.00 100 TYR A O 1
ATOM 757 N N . MET A 1 101 ? -4.506 2.222 -0.843 1.00 97.88 101 MET A N 1
ATOM 758 C CA . MET A 1 101 ? -5.602 3.177 -0.687 1.00 97.88 101 MET A CA 1
ATOM 759 C C . MET A 1 101 ? -5.631 3.784 0.720 1.00 97.88 101 MET A C 1
ATOM 761 O O . MET A 1 101 ? -5.701 5.003 0.853 1.00 97.88 101 MET A O 1
ATOM 765 N N . SER A 1 102 ? -5.515 2.966 1.772 1.00 98.44 102 SER A N 1
ATOM 766 C CA . SER A 1 102 ? -5.444 3.438 3.161 1.00 98.44 102 SER A CA 1
ATOM 767 C C . SER A 1 102 ? -4.314 4.438 3.374 1.00 98.44 102 SER A C 1
ATOM 769 O O . SER A 1 102 ? -4.479 5.384 4.137 1.00 98.44 102 SER A O 1
ATOM 771 N N . TRP A 1 103 ? -3.185 4.278 2.684 1.00 98.38 103 TRP A N 1
ATOM 772 C CA . TRP A 1 103 ? -2.138 5.290 2.696 1.00 98.38 103 TRP A CA 1
ATOM 773 C C . TRP A 1 103 ? -2.540 6.540 1.899 1.00 98.38 103 TRP A C 1
ATOM 775 O O . TRP A 1 103 ? -2.642 7.616 2.481 1.00 98.38 103 TRP A O 1
ATOM 785 N N . LEU A 1 104 ? -2.783 6.423 0.591 1.00 97.69 104 LEU A N 1
ATOM 786 C CA . LEU A 1 104 ? -2.916 7.590 -0.291 1.00 97.69 104 LEU A CA 1
ATOM 787 C C . LEU A 1 104 ? -4.147 8.461 -0.021 1.00 97.69 104 LEU A C 1
ATOM 789 O O . LEU A 1 104 ? -4.131 9.650 -0.337 1.00 97.69 104 LEU A O 1
ATOM 793 N N . TRP A 1 105 ? -5.212 7.881 0.529 1.00 97.44 105 TRP A N 1
ATOM 794 C CA . TRP A 1 105 ? -6.470 8.587 0.772 1.00 97.44 105 TRP A CA 1
ATOM 795 C C . TRP A 1 105 ? -6.592 9.137 2.188 1.00 97.44 105 TRP A C 1
ATOM 797 O O . TRP A 1 105 ? -7.324 10.102 2.401 1.00 97.44 105 TRP A O 1
ATOM 807 N N . CYS A 1 106 ? -5.923 8.517 3.162 1.00 98.31 106 CYS A N 1
ATOM 808 C CA . CYS A 1 106 ? -6.170 8.795 4.578 1.00 98.31 106 CYS A CA 1
ATOM 809 C C . CYS A 1 106 ? -4.945 9.319 5.324 1.00 98.31 106 CYS A C 1
ATOM 811 O O . CYS A 1 106 ? -5.107 9.876 6.407 1.00 98.31 106 CYS A O 1
ATOM 813 N N . VAL A 1 107 ? -3.733 9.133 4.792 1.00 98.25 107 VAL A N 1
ATOM 814 C CA . VAL A 1 107 ? -2.501 9.395 5.537 1.00 98.25 107 VAL A CA 1
ATOM 815 C C . VAL A 1 107 ? -1.637 10.453 4.861 1.00 98.25 107 VAL A C 1
ATOM 817 O O . VAL A 1 107 ? -1.446 10.454 3.647 1.00 98.25 10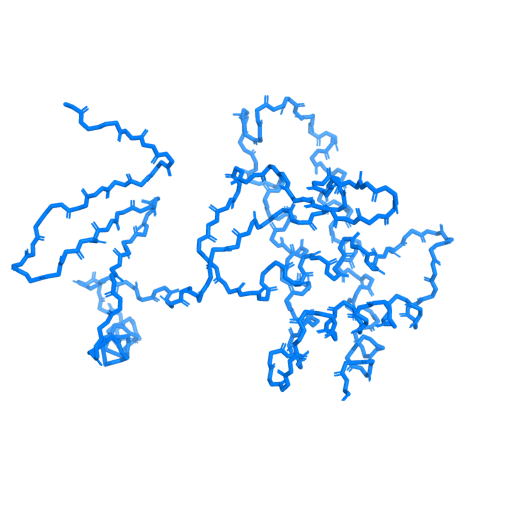7 VAL A O 1
ATOM 820 N N . SER A 1 108 ? -1.116 11.380 5.665 1.00 97.81 108 SER A N 1
ATOM 821 C CA . SER A 1 108 ? -0.185 12.409 5.209 1.00 97.81 108 SER A CA 1
ATOM 822 C C . SER A 1 108 ? 0.708 12.885 6.347 1.00 97.81 108 SER A C 1
ATOM 824 O O . SER A 1 108 ? 0.228 13.394 7.360 1.00 97.81 108 SER A O 1
ATOM 826 N N . SER A 1 109 ? 2.021 12.861 6.125 1.00 97.62 109 SER A N 1
ATOM 827 C CA . SER A 1 109 ? 3.014 13.376 7.070 1.00 97.62 109 SER A CA 1
ATOM 828 C C . SER A 1 109 ? 3.247 14.896 6.961 1.00 97.62 109 SER A C 1
ATOM 830 O O . SER A 1 109 ? 4.175 15.425 7.579 1.00 97.62 109 SER A O 1
ATOM 832 N N . LYS A 1 110 ? 2.535 15.604 6.072 1.00 96.12 110 LYS A N 1
ATOM 833 C CA . LYS A 1 110 ? 2.759 17.039 5.818 1.00 96.12 110 LYS A CA 1
ATOM 834 C C . LYS A 1 110 ? 2.411 17.889 7.043 1.00 96.12 110 LYS A C 1
ATOM 836 O O . LYS A 1 110 ? 1.445 17.617 7.751 1.00 96.12 110 LYS A O 1
ATOM 841 N N . ALA A 1 111 ? 3.146 18.985 7.233 1.00 93.38 111 ALA A N 1
ATOM 842 C CA . ALA A 1 111 ? 2.781 19.998 8.217 1.00 93.38 111 ALA A CA 1
ATOM 843 C C . ALA A 1 111 ? 1.374 20.551 7.916 1.00 93.38 111 ALA A C 1
ATOM 845 O O . ALA A 1 111 ? 1.089 20.933 6.781 1.00 93.38 111 ALA A O 1
ATOM 846 N N . GLY A 1 112 ? 0.499 20.567 8.925 1.00 95.00 112 GLY A N 1
ATOM 847 C CA . GLY A 1 112 ? -0.901 20.988 8.787 1.00 95.00 112 GLY A CA 1
ATOM 848 C C . GLY A 1 112 ? -1.873 19.886 8.349 1.00 95.00 112 GLY A C 1
ATOM 849 O O . GLY A 1 112 ? -3.067 20.157 8.242 1.00 95.00 112 GLY A O 1
ATOM 850 N N . ALA A 1 113 ? -1.400 18.654 8.122 1.00 96.69 113 ALA A N 1
ATOM 851 C CA . ALA A 1 113 ? -2.286 17.502 7.976 1.00 96.69 113 ALA A CA 1
ATOM 852 C C . ALA A 1 113 ? -3.055 17.224 9.289 1.00 96.69 113 ALA A C 1
ATOM 854 O O . ALA A 1 113 ? -2.596 17.627 10.364 1.00 96.69 113 ALA A O 1
ATOM 855 N N . PRO A 1 114 ? -4.214 16.536 9.231 1.00 97.88 114 PRO A N 1
ATOM 856 C CA . PRO A 1 114 ? -4.930 16.095 10.429 1.00 97.88 114 PRO A CA 1
ATOM 857 C C . PRO A 1 114 ? -4.045 15.267 11.375 1.00 97.88 114 PRO A C 1
ATOM 859 O O . PRO A 1 114 ? -3.055 14.680 10.942 1.00 97.88 114 PRO A O 1
ATOM 862 N N . SER A 1 115 ? -4.402 15.178 12.661 1.00 98.31 115 SER A N 1
ATOM 863 C CA . SER A 1 115 ? -3.659 14.334 13.610 1.00 98.31 115 SER A CA 1
ATOM 864 C C . SER A 1 115 ? -3.700 12.856 13.212 1.00 98.31 115 SER A C 1
ATOM 866 O O . SER A 1 115 ? -4.608 12.419 12.499 1.00 98.31 115 SER A O 1
ATOM 868 N N . ALA A 1 116 ? -2.753 12.068 13.727 1.00 98.31 116 ALA A N 1
ATOM 869 C CA . ALA A 1 116 ? -2.726 10.624 13.502 1.00 98.31 116 ALA A CA 1
ATOM 870 C C . ALA A 1 116 ? -4.039 9.935 13.924 1.00 98.31 116 ALA A C 1
ATOM 872 O O . ALA A 1 116 ? -4.476 9.020 13.240 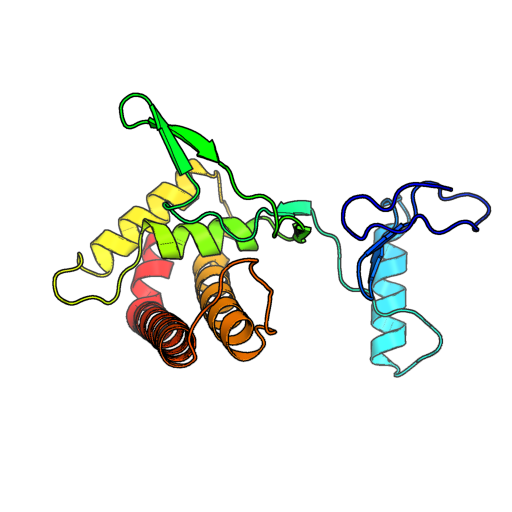1.00 98.31 116 ALA A O 1
ATOM 873 N N . ASP A 1 117 ? -4.723 10.407 14.974 1.00 98.62 117 ASP A N 1
ATOM 874 C CA . ASP A 1 117 ? -6.034 9.876 15.382 1.00 98.62 117 ASP A CA 1
ATOM 875 C C . ASP A 1 117 ? -7.126 10.093 14.320 1.00 98.62 117 ASP A C 1
ATOM 877 O O . ASP A 1 117 ? -7.953 9.212 14.064 1.00 98.62 117 ASP A O 1
ATOM 881 N N . VAL A 1 118 ? -7.131 11.264 13.669 1.00 98.69 118 VAL A N 1
ATOM 882 C CA . VAL A 1 118 ? -8.079 11.563 12.584 1.00 98.69 118 VAL A CA 1
ATOM 883 C C . VAL A 1 118 ? -7.756 10.717 11.356 1.00 98.69 118 VAL A C 1
ATOM 885 O O . VAL A 1 118 ? -8.658 10.104 10.787 1.00 98.69 118 VAL A O 1
ATOM 888 N N . GLN A 1 119 ? -6.478 10.625 10.987 1.00 98.75 119 GLN A N 1
ATOM 889 C CA . GLN A 1 119 ? -6.022 9.782 9.879 1.00 98.75 119 GLN A CA 1
ATOM 890 C C . GLN A 1 119 ? -6.358 8.300 10.135 1.00 98.75 119 GLN A C 1
ATOM 892 O O . GLN A 1 119 ? -6.907 7.625 9.267 1.00 98.75 119 GLN A O 1
ATOM 897 N N . ALA A 1 120 ? -6.137 7.797 11.353 1.00 98.81 120 ALA A N 1
ATOM 898 C CA . ALA A 1 120 ? -6.495 6.435 11.752 1.00 98.81 120 ALA A CA 1
ATOM 899 C C . ALA A 1 120 ? -8.010 6.189 11.707 1.00 98.81 120 ALA A C 1
ATOM 901 O O . ALA A 1 120 ? -8.459 5.125 11.276 1.00 98.81 120 ALA A O 1
ATOM 902 N N . THR A 1 121 ? -8.816 7.192 12.066 1.00 98.75 121 THR A N 1
ATOM 903 C CA . THR A 1 121 ? -10.276 7.132 11.905 1.00 98.75 121 THR A CA 1
ATOM 904 C C . THR A 1 121 ? -10.674 7.009 10.433 1.00 98.75 121 THR A C 1
ATOM 906 O O . THR A 1 121 ? -11.570 6.230 10.112 1.00 98.75 121 THR A O 1
ATOM 909 N N . GLN A 1 122 ? -10.005 7.728 9.529 1.00 98.62 122 GLN A N 1
ATOM 910 C CA . GLN A 1 122 ? -10.239 7.617 8.085 1.00 98.62 122 GLN A CA 1
ATOM 911 C C . GLN A 1 122 ? -9.826 6.238 7.543 1.00 98.62 122 GLN A C 1
ATOM 913 O O . GLN A 1 122 ? -10.593 5.630 6.797 1.00 98.62 122 GLN A O 1
ATOM 918 N N . VAL A 1 123 ? -8.680 5.699 7.980 1.00 98.81 123 VAL A N 1
ATOM 919 C CA . VAL A 1 123 ? -8.244 4.331 7.636 1.00 98.81 123 VAL A CA 1
ATOM 920 C C . VAL A 1 123 ? -9.281 3.296 8.080 1.00 98.81 123 VAL A C 1
ATOM 922 O O . VAL A 1 123 ? -9.627 2.409 7.300 1.00 98.81 123 VAL A O 1
ATOM 925 N N . ARG A 1 124 ? -9.838 3.435 9.293 1.00 98.69 124 ARG A N 1
ATOM 926 C CA . ARG A 1 124 ? -10.929 2.576 9.775 1.00 98.69 124 ARG A CA 1
ATOM 927 C C . ARG A 1 124 ? -12.157 2.651 8.865 1.00 98.69 124 ARG A C 1
ATOM 929 O O . ARG A 1 124 ? -12.680 1.608 8.492 1.00 98.69 124 ARG A O 1
ATOM 936 N N . VAL A 1 125 ? -12.595 3.856 8.487 1.00 98.44 125 VAL A N 1
ATOM 937 C CA . VAL A 1 125 ? -13.751 4.040 7.588 1.00 98.44 125 VAL A CA 1
ATOM 938 C C . VAL A 1 125 ? -13.527 3.332 6.252 1.00 98.44 125 VAL A C 1
ATOM 940 O O . VAL A 1 125 ? -14.434 2.665 5.759 1.00 98.44 125 VAL A O 1
ATOM 943 N N . LEU A 1 126 ? -12.323 3.429 5.683 1.00 98.00 126 LEU A N 1
ATOM 944 C CA . LEU A 1 126 ? -11.979 2.731 4.444 1.00 98.00 126 LEU A CA 1
ATOM 945 C C . LEU A 1 126 ? -12.017 1.207 4.629 1.00 98.00 126 LEU A C 1
ATOM 947 O O . LEU A 1 126 ? -12.623 0.511 3.815 1.00 98.00 126 LEU A O 1
ATOM 951 N N . ALA A 1 127 ? -11.427 0.692 5.711 1.00 98.31 127 ALA A N 1
ATOM 952 C CA . ALA A 1 127 ? -11.438 -0.736 6.028 1.00 98.31 127 ALA A CA 1
ATOM 953 C C . ALA A 1 127 ? -12.867 -1.278 6.221 1.00 98.31 127 ALA A C 1
ATOM 955 O O . ALA A 1 127 ? -13.193 -2.346 5.702 1.00 98.31 127 ALA A O 1
ATOM 956 N N . ASP A 1 128 ? -13.728 -0.528 6.914 1.00 98.31 128 ASP A N 1
ATOM 957 C CA . ASP A 1 128 ? -15.144 -0.858 7.108 1.00 98.31 128 ASP A CA 1
ATOM 958 C C . ASP A 1 128 ? -15.905 -0.874 5.779 1.00 98.31 128 ASP A C 1
ATOM 960 O O . ASP A 1 128 ? -16.624 -1.830 5.492 1.00 98.31 128 ASP A O 1
ATOM 964 N N . ALA A 1 129 ? -15.719 0.152 4.945 1.00 96.75 129 ALA A N 1
ATOM 965 C CA . ALA A 1 129 ? -16.381 0.262 3.647 1.00 96.75 129 ALA A CA 1
ATOM 966 C C . ALA A 1 129 ? -15.957 -0.849 2.675 1.00 96.75 129 ALA A C 1
ATOM 968 O O . ALA A 1 129 ? -16.779 -1.332 1.898 1.00 96.75 129 ALA A O 1
ATOM 969 N N . TYR A 1 130 ? -14.694 -1.281 2.740 1.00 96.25 130 TYR A N 1
ATOM 970 C CA . TYR A 1 130 ? -14.205 -2.429 1.977 1.00 96.25 130 TYR A CA 1
ATOM 971 C C . TYR A 1 130 ? -14.779 -3.765 2.483 1.00 96.25 130 TYR A C 1
ATOM 973 O O . TYR A 1 130 ? -14.830 -4.742 1.738 1.00 96.25 130 TYR A O 1
ATOM 981 N N . GLY A 1 131 ? -15.222 -3.821 3.743 1.00 97.19 131 GLY A N 1
ATOM 982 C CA . GLY A 1 131 ? -15.660 -5.051 4.404 1.00 97.19 131 GLY A CA 1
ATOM 983 C C . GLY A 1 131 ? -14.508 -5.869 4.993 1.00 97.19 131 GLY A C 1
ATOM 984 O O . GLY A 1 131 ? -14.641 -7.079 5.171 1.00 97.19 131 GLY A O 1
ATOM 985 N N . LEU A 1 132 ? -13.372 -5.229 5.292 1.00 95.69 132 LEU A N 1
ATOM 986 C CA . LEU A 1 132 ? -12.200 -5.898 5.848 1.00 95.69 132 LEU A CA 1
ATOM 987 C C . LEU A 1 132 ? -12.457 -6.329 7.299 1.00 95.69 132 LEU A C 1
ATOM 989 O O . LEU A 1 132 ? -12.788 -5.505 8.160 1.00 95.69 132 LEU A O 1
ATOM 993 N N . ALA A 1 133 ? -12.259 -7.616 7.587 1.00 92.44 133 ALA A N 1
ATOM 994 C CA . ALA A 1 133 ? -12.568 -8.210 8.885 1.00 92.44 133 ALA A CA 1
ATOM 995 C C . ALA A 1 133 ? -11.499 -9.209 9.354 1.00 92.44 133 ALA A C 1
ATOM 997 O O . ALA A 1 133 ? -10.701 -9.729 8.573 1.00 92.44 133 ALA A O 1
ATOM 998 N N . GLY A 1 134 ? -11.509 -9.498 10.658 1.00 92.19 134 GLY A N 1
ATOM 999 C CA . GLY A 1 134 ? -10.705 -10.564 11.251 1.00 92.19 134 GLY A CA 1
ATOM 1000 C C . GLY A 1 134 ? -9.197 -10.418 10.979 1.00 92.19 134 GLY A C 1
ATOM 1001 O O . GLY A 1 134 ? -8.661 -9.316 11.111 1.00 92.19 134 GLY A O 1
ATOM 1002 N N . PRO A 1 135 ? -8.496 -11.511 10.614 1.00 88.06 135 PRO A N 1
ATOM 1003 C CA . PRO A 1 135 ? -7.048 -11.490 10.411 1.00 88.06 135 PRO A CA 1
ATOM 1004 C C . PRO A 1 135 ? -6.567 -10.500 9.348 1.00 88.06 135 PRO A C 1
ATOM 1006 O O . PRO A 1 135 ? -5.513 -9.905 9.530 1.00 88.06 135 PRO A O 1
ATOM 1009 N N . GLU A 1 136 ? -7.323 -10.291 8.267 1.00 88.19 136 GLU A N 1
ATOM 1010 C CA . GLU A 1 136 ? -6.922 -9.370 7.193 1.00 88.19 136 GLU A CA 1
ATOM 1011 C C . GLU A 1 136 ? -6.951 -7.915 7.672 1.00 88.19 136 GLU A C 1
ATOM 1013 O O . GLU A 1 136 ? -6.054 -7.134 7.362 1.00 88.19 136 GLU A O 1
ATOM 1018 N N . ARG A 1 137 ? -7.939 -7.570 8.506 1.00 96.25 137 ARG A N 1
ATOM 1019 C CA . ARG A 1 137 ? -8.039 -6.248 9.135 1.00 96.25 137 ARG A CA 1
ATOM 1020 C C . ARG A 1 137 ? -6.893 -5.986 10.104 1.00 96.25 137 ARG A C 1
ATOM 1022 O O . ARG A 1 137 ? -6.346 -4.887 10.118 1.00 96.25 137 ARG A O 1
ATOM 1029 N N . ALA A 1 138 ? -6.508 -7.002 10.874 1.00 92.12 138 ALA A N 1
ATOM 1030 C CA . ALA A 1 138 ? -5.437 -6.897 11.862 1.00 92.12 138 ALA A CA 1
ATOM 1031 C C . ALA A 1 138 ? -4.062 -6.589 11.242 1.00 92.12 138 ALA A C 1
ATOM 1033 O O . ALA A 1 138 ? -3.219 -6.004 11.914 1.00 92.12 138 ALA A O 1
ATOM 1034 N N . VAL A 1 139 ? -3.843 -6.950 9.972 1.00 95.31 139 VAL A N 1
ATOM 1035 C CA . VAL A 1 139 ? -2.565 -6.749 9.264 1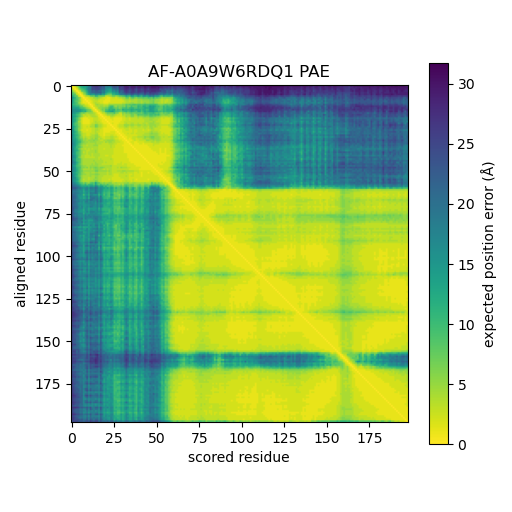.00 95.31 139 VAL A CA 1
ATOM 1036 C C . VAL A 1 139 ? -2.600 -5.591 8.256 1.00 95.31 139 VAL A C 1
ATOM 1038 O O . VAL A 1 139 ? -1.668 -5.424 7.471 1.00 95.31 139 VAL A O 1
ATOM 1041 N N . LEU A 1 140 ? -3.649 -4.759 8.251 1.00 98.25 140 LEU A N 1
ATOM 1042 C CA . LEU A 1 140 ? -3.762 -3.652 7.291 1.00 98.25 140 LEU A CA 1
ATOM 1043 C C . LEU A 1 140 ? -2.617 -2.631 7.430 1.00 98.25 140 LEU A C 1
ATOM 1045 O O . LEU A 1 140 ? -2.115 -2.134 6.425 1.00 98.25 140 LEU A O 1
ATOM 1049 N N . VAL A 1 141 ? -2.153 -2.359 8.655 1.00 98.50 141 VAL A N 1
ATOM 1050 C CA . VAL A 1 141 ? -1.014 -1.449 8.887 1.00 98.50 141 VAL A CA 1
ATOM 1051 C C . VAL A 1 141 ? 0.284 -2.025 8.311 1.00 98.50 141 VAL A C 1
ATOM 1053 O O . VAL A 1 141 ? 1.073 -1.283 7.726 1.00 98.50 141 VAL A O 1
ATOM 1056 N N . ASP A 1 142 ? 0.489 -3.344 8.400 1.00 97.38 142 ASP A N 1
ATOM 1057 C CA . ASP A 1 142 ? 1.621 -4.011 7.743 1.00 97.38 142 ASP A CA 1
ATOM 1058 C C . ASP A 1 142 ? 1.541 -3.840 6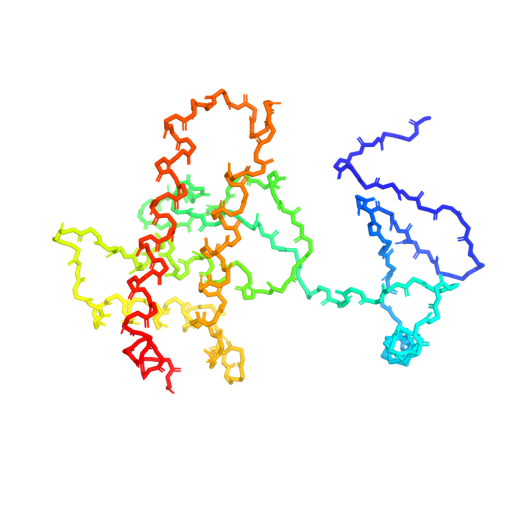.221 1.00 97.38 142 ASP A C 1
ATOM 1060 O O . ASP A 1 142 ? 2.538 -3.508 5.579 1.00 97.38 142 ASP A O 1
ATOM 1064 N N . ALA A 1 143 ? 0.346 -4.002 5.644 1.00 96.88 143 ALA A N 1
ATOM 1065 C CA . ALA A 1 143 ? 0.125 -3.824 4.213 1.00 96.88 143 ALA A CA 1
ATOM 1066 C C . ALA A 1 143 ? 0.403 -2.381 3.751 1.00 96.88 143 ALA A C 1
ATOM 1068 O O . ALA A 1 143 ? 1.023 -2.188 2.705 1.00 96.88 143 ALA A O 1
ATOM 1069 N N . MET A 1 144 ? 0.009 -1.367 4.530 1.00 98.56 144 MET A N 1
ATOM 1070 C CA . MET A 1 144 ? 0.333 0.040 4.247 1.00 98.56 144 MET A CA 1
ATOM 1071 C C . MET A 1 144 ? 1.850 0.275 4.201 1.00 98.56 144 MET A C 1
ATOM 1073 O O . MET A 1 144 ? 2.360 0.843 3.233 1.00 98.56 144 MET A O 1
ATOM 1077 N N . LEU A 1 145 ? 2.575 -0.200 5.220 1.00 97.69 145 LEU A N 1
ATOM 1078 C CA . LEU A 1 145 ? 4.031 -0.045 5.321 1.00 97.69 145 LEU A CA 1
ATOM 1079 C C . LEU A 1 145 ? 4.752 -0.759 4.168 1.00 97.69 145 LEU A C 1
ATOM 1081 O O . LEU A 1 145 ? 5.614 -0.171 3.511 1.00 97.69 145 LEU A O 1
ATOM 1085 N N . GLU A 1 146 ? 4.349 -1.991 3.850 1.00 93.88 146 GLU A N 1
ATOM 1086 C CA . GLU A 1 146 ? 4.883 -2.752 2.713 1.00 93.88 146 GLU A CA 1
ATOM 1087 C C . GLU A 1 146 ? 4.665 -2.007 1.387 1.00 93.88 146 GLU A C 1
ATOM 1089 O O . GLU A 1 146 ? 5.566 -1.923 0.547 1.00 93.88 146 GLU A O 1
ATOM 1094 N N . ARG A 1 147 ? 3.490 -1.395 1.194 1.00 95.81 147 ARG A N 1
ATOM 1095 C CA . ARG A 1 147 ? 3.193 -0.609 -0.010 1.00 95.81 147 ARG A CA 1
ATOM 1096 C C . ARG A 1 147 ? 4.038 0.657 -0.121 1.00 95.81 147 ARG A C 1
ATOM 1098 O O . ARG A 1 147 ? 4.456 0.998 -1.228 1.00 95.81 147 ARG A O 1
ATOM 1105 N N . GLN A 1 148 ? 4.350 1.318 0.990 1.00 97.44 148 GLN A N 1
ATOM 1106 C CA . GLN A 1 148 ? 5.249 2.476 1.008 1.00 97.44 148 GLN A CA 1
ATOM 1107 C C . GLN A 1 148 ? 6.690 2.086 0.648 1.00 97.44 148 GLN A C 1
ATOM 1109 O O . GLN A 1 148 ? 7.336 2.769 -0.152 1.00 97.44 148 GLN A O 1
ATOM 1114 N N . VAL A 1 149 ? 7.176 0.951 1.164 1.00 93.12 149 VAL A N 1
ATOM 1115 C CA . VAL A 1 149 ? 8.488 0.394 0.793 1.00 93.12 149 VAL A CA 1
ATOM 1116 C C . VAL A 1 149 ? 8.517 0.017 -0.686 1.00 93.12 149 VAL A C 1
ATOM 1118 O O . VAL A 1 149 ? 9.458 0.382 -1.395 1.00 93.12 149 VAL A O 1
ATOM 1121 N N . ARG A 1 150 ? 7.477 -0.663 -1.183 1.00 89.44 150 ARG A N 1
ATOM 1122 C CA . ARG A 1 150 ? 7.389 -1.055 -2.594 1.00 89.44 150 ARG A CA 1
ATOM 1123 C C . ARG A 1 150 ? 7.339 0.158 -3.520 1.00 89.44 150 ARG A C 1
ATOM 1125 O O . ARG A 1 150 ? 7.995 0.130 -4.555 1.00 89.44 150 ARG A O 1
ATOM 1132 N N . ASN A 1 151 ? 6.640 1.228 -3.143 1.00 92.81 151 ASN A N 1
ATOM 1133 C CA . ASN A 1 151 ? 6.622 2.471 -3.916 1.00 92.81 151 ASN A CA 1
ATOM 1134 C C . ASN A 1 151 ? 8.019 3.109 -3.987 1.00 92.81 151 ASN A C 1
ATOM 1136 O O . ASN A 1 151 ? 8.470 3.489 -5.062 1.00 92.81 151 ASN A O 1
ATOM 1140 N N . ALA A 1 152 ? 8.750 3.163 -2.868 1.00 91.88 152 ALA A N 1
ATOM 1141 C CA . ALA A 1 152 ? 10.128 3.657 -2.865 1.00 91.88 152 ALA A CA 1
ATOM 1142 C C . ALA A 1 152 ? 11.059 2.800 -3.743 1.00 91.88 152 ALA A C 1
ATOM 1144 O O . ALA A 1 152 ? 11.896 3.345 -4.459 1.00 91.88 152 ALA A O 1
ATOM 1145 N N . ARG A 1 153 ? 10.904 1.468 -3.708 1.00 87.88 153 ARG A N 1
ATOM 1146 C CA . ARG A 1 153 ? 11.651 0.550 -4.580 1.00 87.88 153 ARG A CA 1
ATOM 1147 C C . ARG A 1 153 ? 11.310 0.776 -6.052 1.00 87.88 153 ARG A C 1
ATOM 1149 O O . ARG A 1 153 ? 12.227 0.882 -6.853 1.00 87.88 153 ARG A O 1
ATOM 1156 N N . PHE A 1 154 ? 10.026 0.895 -6.384 1.00 87.69 154 PHE A N 1
ATOM 1157 C CA . PHE A 1 154 ? 9.568 1.154 -7.747 1.00 87.69 154 PHE A CA 1
ATOM 1158 C C . PHE A 1 154 ? 10.267 2.376 -8.343 1.00 87.69 154 PHE A C 1
ATOM 1160 O O . PHE A 1 154 ? 10.853 2.277 -9.412 1.00 87.69 154 PHE A O 1
ATOM 1167 N N . TRP A 1 155 ? 10.294 3.495 -7.613 1.00 88.44 155 TRP A N 1
ATOM 1168 C CA . TRP A 1 155 ? 10.973 4.709 -8.070 1.00 88.44 155 TRP A CA 1
ATOM 1169 C C . TRP A 1 155 ? 12.494 4.552 -8.169 1.00 88.44 155 TRP A C 1
ATOM 1171 O O . TRP A 1 155 ? 13.102 5.148 -9.048 1.00 88.44 155 TRP A O 1
ATOM 1181 N N . ALA A 1 156 ? 13.118 3.739 -7.314 1.00 86.62 156 ALA A N 1
ATOM 1182 C CA . ALA A 1 156 ? 14.559 3.482 -7.379 1.00 86.62 156 ALA A CA 1
ATOM 1183 C C . ALA A 1 156 ? 14.968 2.573 -8.553 1.00 86.62 156 ALA A C 1
ATOM 1185 O O . ALA A 1 156 ? 16.103 2.640 -9.015 1.00 86.62 156 ALA A O 1
ATOM 1186 N N . GLU A 1 157 ? 14.060 1.708 -9.003 1.00 84.50 157 GLU A N 1
ATOM 1187 C CA . GLU A 1 157 ? 14.281 0.728 -10.074 1.00 84.50 157 GLU A CA 1
ATOM 1188 C C . GLU A 1 157 ? 13.646 1.162 -11.404 1.00 84.50 157 GLU A C 1
ATOM 1190 O O . GLU A 1 157 ? 13.733 0.435 -12.397 1.00 84.50 157 GLU A O 1
ATOM 1195 N N . VAL A 1 158 ? 13.004 2.336 -11.421 1.00 79.25 158 VAL A N 1
ATOM 1196 C CA . VAL A 1 158 ? 12.279 2.861 -12.574 1.00 79.25 158 VAL A CA 1
ATOM 1197 C C . VAL A 1 158 ? 13.234 2.984 -13.762 1.00 79.25 158 VAL A C 1
ATOM 1199 O O . VAL A 1 158 ? 14.310 3.575 -13.670 1.00 79.25 158 VAL A O 1
ATOM 1202 N N . GLN A 1 159 ? 12.875 2.355 -14.878 1.00 66.88 159 GLN A N 1
ATOM 1203 C CA . GLN A 1 159 ? 13.692 2.368 -16.088 1.00 66.88 159 GLN A CA 1
ATOM 1204 C C . GLN A 1 159 ? 13.272 3.540 -16.972 1.00 66.88 159 GLN A C 1
ATOM 1206 O O . GLN A 1 159 ? 12.099 3.913 -17.009 1.00 66.88 159 GLN A O 1
ATOM 1211 N N . ALA A 1 160 ? 14.222 4.098 -17.724 1.00 62.34 160 ALA A N 1
ATOM 1212 C CA . ALA A 1 160 ? 13.920 5.125 -18.714 1.00 62.34 160 ALA A CA 1
ATOM 1213 C C . ALA A 1 160 ? 12.801 4.643 -19.660 1.00 62.34 160 ALA A C 1
ATOM 1215 O O . ALA A 1 160 ? 12.937 3.605 -20.307 1.00 62.34 160 ALA A O 1
ATOM 1216 N N . GLY A 1 161 ? 11.697 5.395 -19.723 1.00 56.53 161 GLY A N 1
ATOM 1217 C CA . GLY A 1 161 ? 10.540 5.094 -20.573 1.00 56.53 161 GLY A CA 1
ATOM 1218 C C . GLY A 1 161 ? 9.399 4.305 -19.915 1.00 56.53 161 GLY A C 1
ATOM 1219 O O . GLY A 1 161 ? 8.418 4.019 -20.599 1.00 56.53 161 GLY A O 1
ATOM 1220 N N . PHE A 1 162 ? 9.484 3.967 -18.622 1.00 59.12 162 PHE A N 1
ATOM 1221 C CA . PHE A 1 162 ? 8.357 3.418 -17.861 1.00 59.12 162 PHE A CA 1
ATOM 1222 C C . PHE A 1 162 ? 8.196 4.149 -16.519 1.00 59.12 162 PHE A C 1
ATOM 1224 O O . PHE A 1 162 ? 9.111 4.054 -15.711 1.00 59.12 162 PHE A O 1
ATOM 1231 N N . PRO A 1 163 ? 7.070 4.831 -16.228 1.00 61.66 163 PRO A N 1
ATOM 1232 C CA . PRO A 1 163 ? 5.885 4.994 -17.078 1.00 61.66 163 PRO A CA 1
ATOM 1233 C C . PRO A 1 163 ? 6.199 5.787 -18.361 1.00 61.66 163 PRO A C 1
ATOM 1235 O O . PRO A 1 163 ? 7.274 6.365 -18.482 1.00 61.66 163 PRO A O 1
ATOM 1238 N N . ALA A 1 164 ? 5.270 5.835 -19.322 1.00 65.44 164 ALA A N 1
ATOM 1239 C CA . ALA A 1 164 ? 5.449 6.487 -20.634 1.00 65.44 164 ALA A CA 1
ATOM 1240 C C . ALA A 1 164 ? 5.713 8.015 -20.587 1.00 65.44 164 ALA A C 1
ATOM 1242 O O . ALA A 1 164 ? 5.784 8.674 -21.623 1.00 65.44 164 ALA A O 1
ATOM 1243 N N . VAL A 1 165 ? 5.839 8.584 -19.388 1.00 69.62 165 VAL A N 1
ATOM 1244 C CA . VAL A 1 165 ? 6.104 9.995 -19.118 1.00 69.62 165 VAL A CA 1
ATOM 1245 C C . VAL A 1 165 ? 7.566 10.144 -18.707 1.00 69.62 165 VAL A C 1
ATOM 1247 O O . VAL A 1 165 ? 8.044 9.406 -17.849 1.00 69.62 165 VAL A O 1
ATOM 1250 N N . GLU A 1 166 ? 8.271 11.121 -19.278 1.00 80.69 166 GLU A N 1
ATOM 1251 C CA . GLU A 1 166 ? 9.617 11.469 -18.816 1.00 80.69 166 GLU A CA 1
ATOM 1252 C C . GLU A 1 166 ? 9.569 11.997 -17.375 1.00 80.69 166 GLU A C 1
ATOM 1254 O O . GLU A 1 166 ? 8.828 12.930 -17.058 1.00 80.69 166 GLU A O 1
ATOM 1259 N N . VAL A 1 167 ? 10.374 11.391 -16.502 1.00 84.69 167 VAL A N 1
ATOM 1260 C CA . VAL A 1 167 ? 10.503 11.759 -15.089 1.00 84.69 167 VAL A CA 1
ATOM 1261 C C . VAL A 1 167 ? 11.961 12.124 -14.833 1.00 84.69 167 VAL A C 1
ATOM 1263 O O . VAL A 1 167 ? 12.857 11.396 -15.256 1.00 84.69 167 VAL A O 1
ATOM 1266 N N . THR A 1 168 ? 12.216 13.250 -14.169 1.00 90.38 168 THR A N 1
ATOM 1267 C CA . THR A 1 168 ? 13.584 13.688 -13.856 1.00 90.38 168 THR A CA 1
ATOM 1268 C C . THR A 1 168 ? 14.147 12.950 -12.639 1.00 90.38 168 THR A C 1
ATOM 1270 O O . THR A 1 168 ? 13.396 12.504 -11.770 1.00 90.38 168 THR A O 1
ATOM 1273 N N . ASP A 1 169 ? 15.476 12.886 -12.517 1.00 90.06 169 ASP A N 1
ATOM 1274 C CA . ASP A 1 169 ? 16.145 12.312 -11.335 1.00 90.06 169 ASP A CA 1
ATOM 1275 C C . ASP A 1 169 ? 15.721 13.004 -10.029 1.00 90.06 169 ASP A C 1
ATOM 1277 O O . ASP A 1 169 ? 15.572 12.361 -8.988 1.00 90.06 169 ASP A O 1
ATOM 1281 N N . GLU A 1 170 ? 15.474 14.317 -10.084 1.00 93.25 170 GLU A N 1
ATOM 1282 C CA . GLU A 1 170 ? 14.957 15.094 -8.955 1.00 93.25 170 GLU A CA 1
ATOM 1283 C C . GLU A 1 170 ? 13.550 14.627 -8.563 1.00 93.25 170 GLU A C 1
ATOM 1285 O O . GLU A 1 170 ? 13.307 14.306 -7.401 1.00 93.25 170 GLU A O 1
ATOM 1290 N N . GLN A 1 171 ? 12.646 14.471 -9.535 1.00 92.25 171 GLN A N 1
ATOM 1291 C CA . GLN A 1 171 ? 11.298 13.960 -9.284 1.00 92.25 171 GLN A CA 1
ATOM 1292 C C . GLN A 1 171 ? 11.314 12.527 -8.732 1.00 92.25 171 GLN A C 1
ATOM 1294 O O . GLN A 1 171 ? 10.511 12.197 -7.857 1.00 92.25 171 GLN A O 1
ATOM 1299 N N . ILE A 1 172 ? 12.216 11.671 -9.219 1.00 91.88 172 ILE A N 1
ATOM 1300 C CA . ILE A 1 172 ? 12.404 10.312 -8.694 1.00 91.88 172 ILE A CA 1
ATOM 1301 C C . ILE A 1 172 ? 12.857 10.375 -7.228 1.00 91.88 172 ILE A C 1
ATOM 1303 O O . ILE A 1 172 ? 12.247 9.743 -6.358 1.00 91.88 172 ILE A O 1
ATOM 1307 N N . SER A 1 173 ? 13.883 11.178 -6.937 1.00 94.56 173 SER A N 1
ATOM 1308 C CA . SER A 1 173 ? 14.409 11.389 -5.584 1.00 94.56 173 SER A CA 1
ATOM 1309 C C . SER A 1 173 ? 13.334 11.906 -4.620 1.00 94.56 173 SER A C 1
ATOM 1311 O O . SER A 1 173 ? 13.199 11.401 -3.497 1.00 94.56 173 SER A O 1
ATOM 1313 N N . ASP A 1 174 ? 12.504 12.847 -5.072 1.00 95.88 174 ASP A N 1
ATOM 1314 C CA . ASP A 1 174 ? 11.400 13.408 -4.295 1.00 95.88 174 ASP A CA 1
ATOM 1315 C C . ASP A 1 174 ? 10.336 12.358 -3.967 1.00 95.88 174 ASP A C 1
ATOM 1317 O O . ASP A 1 174 ? 9.891 12.265 -2.818 1.00 95.88 174 ASP A O 1
ATOM 1321 N N . ARG A 1 175 ? 9.955 11.510 -4.933 1.00 94.75 175 ARG A N 1
ATOM 1322 C CA . ARG A 1 175 ? 8.975 10.428 -4.721 1.00 94.75 175 ARG A CA 1
ATOM 1323 C C . ARG A 1 175 ? 9.496 9.366 -3.750 1.00 94.75 175 ARG A C 1
ATOM 1325 O O . ARG A 1 175 ? 8.741 8.900 -2.888 1.00 94.75 175 ARG A O 1
ATOM 1332 N N . ILE A 1 176 ? 10.782 9.013 -3.823 1.00 94.88 176 ILE A N 1
ATOM 1333 C CA . ILE A 1 176 ? 11.427 8.091 -2.870 1.00 94.88 176 ILE A CA 1
ATOM 1334 C C . ILE A 1 176 ? 11.441 8.702 -1.467 1.00 94.88 176 ILE A C 1
ATOM 1336 O O . ILE A 1 176 ? 11.050 8.050 -0.495 1.00 94.88 176 ILE A O 1
ATOM 1340 N N . THR A 1 177 ? 11.871 9.959 -1.356 1.00 97.62 177 THR A N 1
ATOM 1341 C CA . THR A 1 177 ? 11.952 10.684 -0.082 1.00 97.62 177 THR A CA 1
ATOM 1342 C C . THR A 1 177 ? 10.577 10.831 0.558 1.00 97.62 177 THR A C 1
ATOM 1344 O O . THR A 1 177 ? 10.420 10.575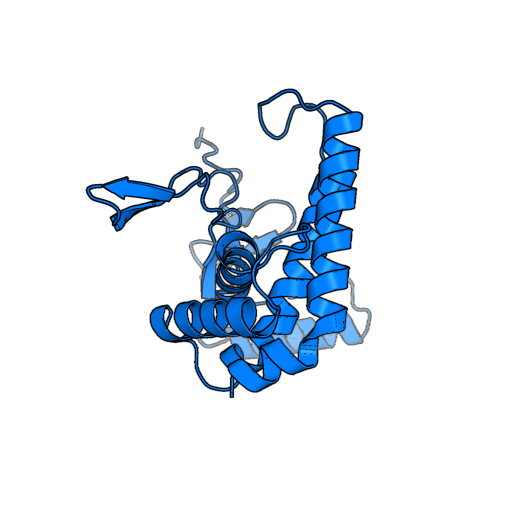 1.753 1.00 97.62 177 THR A O 1
ATOM 1347 N N . TRP A 1 178 ? 9.562 11.169 -0.236 1.00 97.25 178 TRP A N 1
ATOM 1348 C CA . TRP A 1 178 ? 8.175 11.216 0.209 1.00 97.25 178 TRP A CA 1
ATOM 1349 C C . TRP A 1 178 ? 7.701 9.854 0.731 1.00 97.25 178 TRP A C 1
ATOM 1351 O O . TRP A 1 178 ? 7.245 9.779 1.869 1.00 97.25 178 TRP A O 1
ATOM 1361 N N . SER A 1 179 ? 7.904 8.770 -0.026 1.00 97.06 179 SER A N 1
ATOM 1362 C CA . SER A 1 179 ? 7.496 7.414 0.382 1.00 97.06 179 SER A CA 1
ATOM 1363 C C . SER A 1 179 ? 8.113 6.998 1.721 1.00 97.06 179 SER A C 1
ATOM 1365 O O . SER A 1 179 ? 7.430 6.463 2.592 1.00 97.06 179 SER A O 1
ATOM 1367 N N . ARG A 1 180 ? 9.406 7.290 1.918 1.00 97.81 180 ARG A N 1
ATOM 1368 C CA . ARG A 1 180 ? 10.124 7.003 3.172 1.00 97.81 180 ARG A CA 1
ATOM 1369 C C . ARG A 1 180 ? 9.608 7.835 4.343 1.00 97.81 180 ARG A C 1
ATOM 1371 O O . ARG A 1 180 ? 9.538 7.328 5.460 1.00 97.81 180 ARG A O 1
ATOM 1378 N N . ARG A 1 181 ? 9.251 9.097 4.103 1.00 98.31 181 ARG A N 1
ATOM 1379 C CA . ARG A 1 181 ? 8.705 9.983 5.136 1.00 98.31 181 ARG A CA 1
ATOM 1380 C C . ARG A 1 181 ? 7.318 9.531 5.588 1.00 98.31 181 ARG A C 1
ATOM 1382 O O . ARG A 1 181 ? 7.072 9.459 6.787 1.00 98.31 181 ARG A O 1
ATOM 1389 N N . GLU A 1 182 ? 6.451 9.174 4.645 1.00 98.38 182 GLU A N 1
ATOM 1390 C CA . GLU A 1 182 ? 5.127 8.622 4.949 1.00 98.38 182 GLU A CA 1
ATOM 1391 C C . GLU A 1 182 ? 5.230 7.281 5.689 1.00 98.38 182 GLU A C 1
ATOM 1393 O O . GLU A 1 182 ? 4.517 7.063 6.667 1.00 98.38 182 GLU A O 1
ATOM 1398 N N . HIS A 1 183 ? 6.183 6.424 5.303 1.00 98.56 183 HIS A N 1
ATOM 1399 C CA . HIS A 1 183 ? 6.501 5.209 6.057 1.00 98.56 183 HIS A CA 1
ATOM 1400 C C . HIS A 1 183 ? 6.940 5.509 7.489 1.00 98.56 183 HIS A C 1
ATOM 1402 O O . HIS A 1 183 ? 6.454 4.881 8.427 1.00 98.56 183 HIS A O 1
ATOM 1408 N N . GLY A 1 184 ? 7.842 6.477 7.681 1.00 98.50 184 GLY A N 1
ATOM 1409 C CA . GLY A 1 184 ? 8.252 6.923 9.013 1.00 98.50 184 GLY A CA 1
ATOM 1410 C C . GLY A 1 184 ? 7.063 7.378 9.859 1.00 98.50 184 GLY A C 1
ATOM 1411 O O . GLY A 1 184 ? 6.939 6.957 11.004 1.00 98.50 184 GLY A O 1
ATOM 1412 N N . HIS A 1 185 ? 6.149 8.152 9.270 1.00 98.56 185 HIS A N 1
ATOM 1413 C CA . HIS A 1 185 ? 4.949 8.637 9.947 1.00 98.56 185 HIS A CA 1
ATOM 1414 C C . HIS A 1 185 ? 4.009 7.502 10.382 1.00 98.56 185 HIS A C 1
ATOM 1416 O O . HIS A 1 185 ? 3.604 7.463 11.545 1.00 98.56 185 HIS A O 1
ATOM 1422 N N . VAL A 1 186 ? 3.698 6.553 9.489 1.00 98.62 186 VAL A N 1
ATOM 1423 C CA . VAL A 1 186 ? 2.854 5.391 9.827 1.00 98.62 186 VAL A CA 1
ATOM 1424 C C . VAL A 1 186 ? 3.531 4.508 10.872 1.00 98.62 186 VAL A C 1
ATOM 1426 O O . VAL A 1 186 ? 2.871 4.055 11.801 1.00 98.62 186 VAL A O 1
ATOM 1429 N N . ALA A 1 187 ? 4.843 4.282 10.761 1.00 98.56 187 ALA A N 1
ATOM 1430 C CA . ALA A 1 187 ? 5.590 3.459 11.708 1.00 98.56 187 ALA A CA 1
ATOM 1431 C C . ALA A 1 187 ? 5.640 4.085 13.112 1.00 98.56 187 ALA A C 1
ATOM 1433 O O . ALA A 1 187 ? 5.405 3.388 14.098 1.00 98.56 187 ALA A O 1
ATOM 1434 N N . GLU A 1 188 ? 5.894 5.393 13.204 1.00 98.62 188 GLU A N 1
ATOM 1435 C CA . GLU A 1 188 ? 5.894 6.148 14.464 1.00 98.62 188 GLU A CA 1
ATOM 1436 C C . GLU A 1 188 ? 4.530 6.083 15.166 1.00 98.62 188 GLU A C 1
ATOM 1438 O O . GLU A 1 188 ? 4.458 5.881 16.378 1.00 98.62 188 GLU A O 1
ATOM 1443 N N . HIS A 1 189 ? 3.442 6.178 14.398 1.00 98.69 189 HIS A N 1
ATOM 1444 C CA . HIS A 1 189 ? 2.072 6.184 14.914 1.00 98.69 189 HIS A CA 1
ATOM 1445 C C . HIS A 1 189 ? 1.377 4.819 14.799 1.00 98.69 189 HIS A C 1
ATOM 1447 O O . HIS A 1 189 ? 0.158 4.745 14.958 1.00 98.69 189 HIS A O 1
ATOM 1453 N N . ARG A 1 190 ? 2.120 3.725 14.557 1.00 98.62 190 ARG A N 1
ATOM 1454 C CA . ARG A 1 190 ? 1.568 2.381 14.278 1.00 98.62 190 ARG A CA 1
ATOM 1455 C C . ARG A 1 190 ? 0.474 1.993 15.263 1.00 98.62 190 ARG A C 1
ATOM 1457 O O . ARG A 1 190 ? -0.595 1.554 14.856 1.00 98.62 190 ARG A O 1
ATOM 1464 N N . LYS A 1 191 ? 0.734 2.194 16.556 1.00 98.50 191 LYS A N 1
ATOM 1465 C CA . LYS A 1 191 ? -0.200 1.826 17.620 1.00 98.50 191 LYS A CA 1
ATOM 1466 C C . LYS A 1 191 ? -1.553 2.536 17.489 1.00 98.50 191 LYS A C 1
ATOM 1468 O O . LYS A 1 191 ? -2.574 1.910 17.739 1.00 98.50 191 LYS A O 1
ATOM 1473 N N . VAL A 1 192 ? -1.566 3.804 17.073 1.00 98.75 192 VAL A N 1
ATOM 1474 C CA . VAL A 1 192 ? -2.799 4.584 16.863 1.00 98.75 192 VAL A CA 1
ATOM 1475 C C . VAL A 1 192 ? -3.620 3.982 15.720 1.00 98.75 192 VAL A C 1
ATOM 1477 O O . VAL A 1 192 ? -4.822 3.771 15.869 1.00 98.75 192 VAL A O 1
ATOM 1480 N N . PHE A 1 193 ? -2.968 3.632 14.608 1.00 98.75 193 PHE A N 1
ATOM 1481 C CA . PHE A 1 193 ? -3.624 2.976 13.474 1.00 98.75 193 PHE A CA 1
ATOM 1482 C C . PHE A 1 193 ? -4.142 1.575 13.829 1.00 98.75 193 PHE A C 1
ATOM 1484 O O . PHE A 1 193 ? -5.285 1.248 13.519 1.00 98.75 193 PHE A O 1
ATOM 1491 N N . GLU A 1 194 ? -3.338 0.759 14.514 1.00 98.38 194 GLU A N 1
ATOM 1492 C CA . GLU A 1 194 ? -3.735 -0.587 14.949 1.00 98.38 194 GLU A CA 1
ATOM 1493 C C . GLU A 1 194 ? -4.888 -0.557 15.956 1.00 98.38 194 GLU A C 1
ATOM 1495 O O . GLU A 1 194 ? -5.814 -1.358 15.854 1.00 98.38 194 GLU A O 1
ATOM 1500 N N . ASP A 1 195 ? -4.856 0.360 16.926 1.00 98.25 195 ASP A N 1
ATOM 1501 C CA . ASP A 1 195 ? -5.917 0.487 17.925 1.00 98.25 195 ASP A CA 1
ATOM 1502 C C . ASP A 1 195 ? -7.240 0.948 17.287 1.00 98.25 195 ASP A C 1
ATOM 1504 O O . ASP A 1 195 ? -8.300 0.494 17.713 1.00 98.25 195 ASP A O 1
ATOM 1508 N N . ALA A 1 196 ? -7.197 1.769 16.231 1.00 98.12 196 ALA A N 1
ATOM 1509 C CA . ALA A 1 196 ? -8.387 2.161 15.474 1.00 98.12 196 ALA A CA 1
ATOM 1510 C C . ALA A 1 196 ? -8.988 1.019 14.633 1.00 98.12 196 ALA A C 1
ATOM 1512 O O . ALA A 1 196 ? -10.148 1.102 14.237 1.00 98.12 196 ALA A O 1
ATOM 1513 N N . LEU A 1 197 ? -8.226 -0.037 14.337 1.00 97.50 197 LEU A N 1
ATOM 1514 C CA . LEU A 1 197 ? -8.667 -1.160 13.502 1.00 97.50 197 LEU A CA 1
ATOM 1515 C C . LEU A 1 197 ? -9.211 -2.354 14.298 1.00 97.50 197 LEU A C 1
ATOM 1517 O O . LEU A 1 197 ? -9.683 -3.312 13.683 1.00 97.50 197 LEU A O 1
ATOM 1521 N N . LYS A 1 198 ? -9.167 -2.299 15.630 1.00 91.31 198 LYS A N 1
ATOM 1522 C CA . LYS A 1 198 ? -9.806 -3.276 16.525 1.00 91.31 198 LYS A CA 1
ATOM 1523 C C . LYS A 1 198 ? -11.320 -3.101 16.552 1.00 91.31 198 LYS A C 1
ATOM 1525 O O . LYS A 1 198 ? -11.998 -4.148 16.630 1.00 91.31 198 LYS A O 1
#